Protein AF-A0A1C1CSM7-F1 (afdb_monomer_lite)

Sequence (281 aa):
MTTETAILVSPEEAEELIPLCREAPKQVVHLLSYATPVTQKMLQFNNLNYYAVPPLPLDWSAPIWLRIQIGIFAGRLYFPFEELAHIRGFLGLGTDEASNLQTDLAIEIEGERTEGLSSSDERQTSTHNGAQVAWEEQTITKEARAAKLKATRMLTFLHAWLGTRGRGQDFTHTPMGYICARKTLTEDHAFFREIDDDESRRSRVQHAMAGDTSAPAQMDVERDEDDHSDIDEEELDARHRLTEEELRLSTESAANDEGSGDEDGEEDDEQCKSVSSDSKG

Foldseek 3Di:
DDDPDDDDDDPVRVVVCLVVCQPDPDNPDKDFDADAAPALVCQVRLFSQPDIRVHDDPPDTDDLVVSLVVNLVLLHQAYAPVSVVVNCVVLLHDPDPPDDCLPVLVVVVVVVVVPPDDDDDDDDDDDDDPVPVVVVVVVVVVVVVVSVSSSLVSLVVSVVSNCVLVVNPDSCPTPNVCVSVVHDDDCPDPRNDDPVVVVVVVVVVVVVPPDDDDDDDDDDPPPPDDPDPPPDVVVVVVSVVVVVVVVVVVVVVVVVVVPDDDDDDDDDDDDDDDDDDDDDD

Organism: NCBI:txid86049

Secondary structure (DSSP, 8-state):
----------HHHHHHHHHHHHH-SS----EE------SGGGGGGGGS-SSEESPPPTT----HHHHHHHHHHHT-----GGGHHHHHHHTT--TT---S-HHHHHHHHHHHHH-SS-----------S-HHHHHHHHHHHHHHHHHHHHHHHHHHHHHHHHHHHTTT---TTSHHHHHHTT----TTSGGGS-HHHHHHHHHHHHHHT--S--------------------HHHHHHHHHHHHHHHHHHHHHHHTSS-----------------------

pLDDT: mean 73.99, std 19.56, range [37.84, 96.62]

Structure (mmCIF, N/CA/C/O backbone):
data_AF-A0A1C1CSM7-F1
#
_entry.id   AF-A0A1C1CSM7-F1
#
loop_
_atom_site.group_PDB
_atom_site.id
_atom_site.type_symbol
_atom_site.label_atom_id
_atom_site.label_alt_id
_atom_site.label_comp_id
_atom_site.label_asym_id
_atom_site.label_entity_id
_atom_site.label_seq_id
_atom_site.pdbx_PDB_ins_code
_atom_site.Cartn_x
_atom_site.Cartn_y
_atom_site.Cartn_z
_atom_site.occupancy
_atom_site.B_iso_or_equiv
_atom_site.auth_seq_id
_atom_site.auth_comp_id
_atom_site.auth_asym_id
_atom_site.auth_atom_id
_atom_site.pdbx_PDB_model_num
ATOM 1 N N . MET A 1 1 ? -22.278 -9.718 2.091 1.00 59.28 1 MET A N 1
ATOM 2 C CA . MET A 1 1 ? -22.601 -8.335 2.523 1.00 59.28 1 MET A CA 1
ATOM 3 C C . MET A 1 1 ? -21.793 -7.383 1.651 1.00 59.28 1 MET A C 1
ATOM 5 O O . MET A 1 1 ? -20.588 -7.572 1.576 1.00 59.28 1 MET A O 1
ATOM 9 N N . THR A 1 2 ? -22.415 -6.459 0.916 1.00 71.75 2 THR A N 1
ATOM 10 C CA . THR A 1 2 ? -21.684 -5.513 0.051 1.00 71.75 2 THR A CA 1
ATOM 11 C C . THR A 1 2 ? -21.367 -4.246 0.834 1.00 71.75 2 THR A C 1
ATOM 13 O O . THR A 1 2 ? -22.275 -3.589 1.334 1.00 71.75 2 THR A O 1
ATOM 16 N N . THR A 1 3 ? -20.085 -3.910 0.975 1.00 78.88 3 THR A N 1
ATOM 17 C CA . THR A 1 3 ? -19.667 -2.644 1.590 1.00 78.88 3 THR A CA 1
ATOM 18 C C . THR A 1 3 ? -19.893 -1.504 0.595 1.00 78.88 3 THR A C 1
ATOM 20 O O . THR A 1 3 ? -19.247 -1.458 -0.451 1.00 78.88 3 THR A O 1
ATOM 23 N N . GLU A 1 4 ? -20.813 -0.594 0.918 1.00 85.19 4 GLU A N 1
ATOM 24 C CA . GLU A 1 4 ? -21.172 0.560 0.073 1.00 85.19 4 GLU A CA 1
ATOM 25 C C . GLU A 1 4 ? -20.460 1.850 0.491 1.00 85.19 4 GLU A C 1
ATOM 27 O O . GLU A 1 4 ? -20.335 2.784 -0.296 1.00 85.19 4 GLU A O 1
ATOM 32 N N . THR A 1 5 ? -19.987 1.918 1.734 1.00 92.44 5 THR A N 1
ATOM 33 C CA . THR A 1 5 ? -19.378 3.117 2.312 1.00 92.44 5 THR A CA 1
ATOM 34 C C . THR A 1 5 ? -18.193 2.718 3.175 1.00 92.44 5 THR A C 1
ATOM 36 O O . THR A 1 5 ? -18.267 1.745 3.925 1.00 92.44 5 THR A O 1
ATOM 39 N N . ALA A 1 6 ? -17.106 3.474 3.060 1.00 93.62 6 ALA A N 1
ATOM 40 C CA . ALA A 1 6 ? -15.950 3.383 3.936 1.00 93.62 6 ALA A CA 1
ATOM 41 C C . ALA A 1 6 ? -15.603 4.787 4.430 1.00 93.62 6 ALA A C 1
ATOM 43 O O . ALA A 1 6 ? -15.734 5.758 3.685 1.00 93.62 6 ALA A O 1
ATOM 44 N N . ILE A 1 7 ? -15.179 4.874 5.685 1.00 95.00 7 ILE A N 1
ATOM 45 C CA . ILE A 1 7 ? -14.752 6.110 6.333 1.00 95.00 7 ILE A CA 1
ATOM 46 C C . ILE A 1 7 ? -13.333 5.856 6.827 1.00 95.00 7 ILE A C 1
ATOM 48 O O . ILE A 1 7 ? -13.079 4.831 7.460 1.00 95.00 7 ILE A O 1
ATOM 52 N N . LEU A 1 8 ? -12.414 6.759 6.494 1.00 94.38 8 LEU A N 1
ATOM 53 C CA . LEU A 1 8 ? -11.098 6.770 7.111 1.00 94.38 8 LEU A CA 1
ATOM 54 C C . LEU A 1 8 ? -11.228 7.473 8.456 1.00 94.38 8 LEU A C 1
ATOM 56 O O . LEU A 1 8 ? -11.755 8.580 8.508 1.00 94.38 8 LEU A O 1
ATOM 60 N N . VAL A 1 9 ? -10.750 6.816 9.501 1.00 95.19 9 VAL A N 1
ATOM 61 C CA . VAL A 1 9 ? -10.755 7.341 10.864 1.00 95.19 9 VAL A CA 1
ATOM 62 C C . VAL A 1 9 ? -9.322 7.465 11.357 1.00 95.19 9 VAL A C 1
ATOM 64 O O . VAL A 1 9 ? -8.460 6.674 10.955 1.00 95.19 9 VAL A O 1
ATOM 67 N N . SER A 1 10 ? -9.059 8.456 12.201 1.00 94.38 10 SER A N 1
ATOM 68 C CA . SER A 1 10 ? -7.778 8.559 12.896 1.00 94.38 10 SER A CA 1
ATOM 69 C C . SER A 1 10 ? -7.633 7.439 13.941 1.00 94.38 10 SER A C 1
ATOM 71 O O . SER A 1 10 ? -8.629 6.816 14.327 1.00 94.38 10 SER A O 1
ATOM 73 N N . PRO A 1 11 ? -6.411 7.153 14.424 1.00 93.81 11 PRO A N 1
ATOM 74 C CA . PRO A 1 11 ? -6.217 6.237 15.547 1.00 93.81 11 PRO A CA 1
ATOM 75 C C . PRO A 1 11 ? -7.030 6.630 16.792 1.00 93.81 11 PRO A C 1
ATOM 77 O O . PRO A 1 11 ? -7.606 5.767 17.446 1.00 93.81 11 PRO A O 1
ATOM 80 N N . GLU A 1 12 ? -7.138 7.924 17.088 1.00 95.88 12 GLU A N 1
ATOM 81 C CA . GLU A 1 12 ? -7.903 8.452 18.222 1.00 95.88 12 GLU A CA 1
ATOM 82 C C . GLU A 1 12 ? -9.411 8.233 18.041 1.00 95.88 12 GLU A C 1
ATOM 84 O O . GLU A 1 12 ? -10.090 7.771 18.955 1.00 95.88 12 GLU A O 1
ATOM 89 N N . GLU A 1 13 ? -9.943 8.497 16.845 1.00 96.62 13 GLU A N 1
ATOM 90 C CA . GLU A 1 13 ? -11.342 8.201 16.520 1.00 96.62 13 GLU A CA 1
ATOM 91 C C . GLU A 1 13 ? -11.627 6.694 16.580 1.00 96.62 13 GLU A C 1
ATOM 93 O O . GLU A 1 13 ? -12.699 6.269 17.014 1.00 96.62 13 GLU A O 1
ATOM 98 N N . ALA A 1 14 ? -10.666 5.864 16.167 1.00 95.62 14 ALA A N 1
ATOM 99 C CA . ALA A 1 14 ? -10.786 4.415 16.234 1.00 95.62 14 ALA A CA 1
ATOM 100 C C . ALA A 1 14 ? -10.926 3.911 17.682 1.00 95.62 14 ALA A C 1
ATOM 102 O O . ALA A 1 14 ? -11.757 3.032 17.922 1.00 95.62 14 ALA A O 1
ATOM 103 N N . GLU A 1 15 ? -10.190 4.480 18.643 1.00 95.69 15 GLU A N 1
ATOM 104 C CA . GLU A 1 15 ? -10.301 4.139 20.073 1.00 95.69 15 GLU A CA 1
ATOM 105 C C . GLU A 1 15 ? -11.706 4.406 20.631 1.00 95.69 15 GLU A C 1
ATOM 107 O O . GLU A 1 15 ? -12.264 3.560 21.333 1.00 95.69 15 GLU A O 1
ATOM 112 N N . GLU A 1 16 ? -12.334 5.515 20.235 1.00 96.12 16 GLU A N 1
ATOM 113 C CA . GLU A 1 16 ? -13.718 5.836 20.613 1.00 96.12 16 GLU A CA 1
ATOM 114 C C . GLU A 1 16 ? -14.744 4.910 19.929 1.00 96.12 16 GLU A C 1
ATOM 116 O O . GLU A 1 16 ? -15.780 4.554 20.502 1.00 96.12 16 GLU A O 1
ATOM 121 N N . LEU A 1 17 ? -14.464 4.467 18.698 1.00 95.62 17 LEU A N 1
ATOM 122 C CA . LEU A 1 17 ? -15.351 3.588 17.929 1.00 95.62 17 LEU A CA 1
ATOM 123 C C . LEU A 1 17 ? -15.265 2.114 18.342 1.00 95.62 17 LEU A C 1
ATOM 125 O O . LEU A 1 17 ? -16.247 1.383 18.178 1.00 95.62 17 LEU A O 1
ATOM 129 N N . ILE A 1 18 ? -14.127 1.653 18.867 1.00 95.31 18 ILE A N 1
ATOM 130 C CA . ILE A 1 18 ? -13.920 0.263 19.298 1.00 95.31 18 ILE A CA 1
ATOM 131 C C . ILE A 1 18 ? -15.017 -0.237 20.261 1.00 95.31 18 ILE A C 1
ATOM 133 O O . ILE A 1 18 ? -15.600 -1.290 19.965 1.00 95.31 18 ILE A O 1
ATOM 137 N N . PRO A 1 19 ? -15.333 0.437 21.390 1.00 95.38 19 PRO A N 1
ATOM 138 C CA . PRO A 1 19 ? -16.386 -0.024 22.295 1.00 95.38 19 PRO A CA 1
ATOM 139 C C . PRO A 1 19 ? -17.759 -0.021 21.613 1.00 95.38 19 PRO A C 1
ATOM 141 O O . PRO A 1 19 ? -18.488 -1.008 21.709 1.00 95.38 19 PRO A O 1
ATOM 144 N N . LEU A 1 20 ? -18.069 1.014 20.825 1.00 95.00 20 LEU A N 1
ATOM 145 C CA . LEU A 1 20 ? -19.339 1.127 20.100 1.00 95.00 20 LEU A CA 1
ATOM 146 C C . LEU A 1 20 ? -19.541 -0.023 19.104 1.00 95.00 20 LEU A C 1
ATOM 148 O O . LEU A 1 20 ? -20.618 -0.617 19.047 1.00 95.00 20 LEU A O 1
ATOM 152 N N . CYS A 1 21 ? -18.500 -0.380 18.349 1.00 94.06 21 CYS A N 1
ATOM 153 C CA . CYS A 1 21 ? -18.544 -1.480 17.386 1.00 94.06 21 CYS A CA 1
ATOM 154 C C . CYS A 1 21 ? -18.669 -2.850 18.074 1.00 94.06 21 CYS A C 1
ATOM 156 O O . CYS A 1 21 ? -19.306 -3.755 17.533 1.00 94.06 21 CYS A O 1
ATOM 158 N N . ARG A 1 22 ? -18.081 -3.017 19.267 1.00 94.00 22 ARG A N 1
ATOM 159 C CA . ARG A 1 22 ? -18.146 -4.266 20.049 1.00 94.00 22 ARG A CA 1
ATOM 160 C C . ARG A 1 22 ? -19.495 -4.470 20.734 1.00 94.00 22 ARG A C 1
ATOM 162 O O . ARG A 1 22 ? -19.978 -5.598 20.782 1.00 94.00 22 ARG A O 1
ATOM 169 N N . GLU A 1 23 ? -20.087 -3.402 21.260 1.00 92.88 23 GLU A N 1
ATOM 170 C CA . GLU A 1 23 ? -21.343 -3.442 22.021 1.00 92.88 23 GLU A CA 1
ATOM 171 C C . GLU A 1 23 ? -22.592 -3.348 21.131 1.00 92.88 23 GLU A C 1
ATOM 173 O O . GLU A 1 23 ? -23.706 -3.611 21.592 1.00 92.88 23 GLU A O 1
ATOM 178 N N . ALA A 1 24 ? -22.425 -3.011 19.847 1.00 92.44 24 ALA A N 1
ATOM 179 C CA . ALA A 1 24 ? -23.517 -2.907 18.892 1.00 92.44 24 ALA A CA 1
ATOM 180 C C . ALA A 1 24 ? -24.333 -4.219 18.813 1.00 92.44 24 ALA A C 1
ATOM 182 O O . ALA A 1 24 ? -23.797 -5.259 18.417 1.00 92.44 24 ALA A O 1
ATOM 183 N N . PRO A 1 25 ? -25.660 -4.188 19.072 1.00 90.25 25 PRO A N 1
ATOM 184 C CA . PRO A 1 25 ? -26.514 -5.379 18.989 1.00 90.25 25 PRO A CA 1
ATOM 185 C C . PRO A 1 25 ? -26.529 -6.028 17.600 1.00 90.25 25 PRO A C 1
ATOM 187 O O . PRO A 1 25 ? -26.809 -7.217 17.459 1.00 90.25 25 PRO A O 1
ATOM 190 N N . LYS A 1 26 ? -26.259 -5.230 16.562 1.00 91.12 26 LYS A N 1
ATOM 191 C CA . LYS A 1 26 ? -26.152 -5.665 15.174 1.00 91.12 26 LYS A CA 1
ATOM 192 C C . LYS A 1 26 ? -24.827 -5.169 14.603 1.00 91.12 26 LYS A C 1
ATOM 194 O O . LYS A 1 26 ? -24.599 -3.966 14.520 1.00 91.12 26 LYS A O 1
ATOM 199 N N . GLN A 1 27 ? -23.996 -6.100 14.157 1.00 87.31 27 GLN A N 1
ATOM 200 C CA . GLN A 1 27 ? -22.695 -5.819 13.555 1.00 87.31 27 GLN A CA 1
ATOM 201 C C . GLN A 1 27 ? -22.896 -5.400 12.094 1.00 87.31 27 GLN A C 1
ATOM 203 O O . GLN A 1 27 ? -22.929 -6.228 11.189 1.00 87.31 27 GLN A O 1
ATOM 208 N N . VAL A 1 28 ? -23.173 -4.112 11.886 1.00 89.31 28 VAL A N 1
ATOM 209 C CA . VAL A 1 28 ? -23.310 -3.508 10.546 1.00 89.31 28 VAL A CA 1
ATOM 210 C C . VAL A 1 28 ? -22.102 -2.671 10.146 1.00 89.31 28 VAL A C 1
ATOM 212 O O . VAL A 1 28 ? -21.884 -2.450 8.959 1.00 89.31 28 VAL A O 1
ATOM 215 N N . VAL A 1 29 ? -21.331 -2.221 11.132 1.00 92.81 29 VAL A N 1
ATOM 216 C CA . VAL A 1 29 ? -20.105 -1.444 10.965 1.00 92.81 29 VAL A CA 1
ATOM 217 C C . VAL A 1 29 ? -18.950 -2.299 11.462 1.00 92.81 29 VAL A C 1
ATOM 219 O O . VAL A 1 29 ? -19.044 -2.904 12.528 1.00 92.81 29 VAL A O 1
ATOM 222 N N . HIS A 1 30 ? -17.884 -2.345 10.669 1.00 93.75 30 HIS A N 1
ATOM 223 C CA . HIS A 1 30 ? -16.636 -3.013 11.006 1.00 93.75 30 HIS A CA 1
ATOM 224 C C . HIS A 1 30 ? -15.509 -1.994 10.887 1.00 93.75 30 HIS A C 1
ATOM 226 O O . HIS A 1 30 ? -15.353 -1.360 9.843 1.00 93.75 30 HIS A O 1
ATOM 232 N N . LEU A 1 31 ? -14.726 -1.851 11.947 1.00 94.94 31 LEU A N 1
ATOM 233 C CA . LEU A 1 31 ? -13.468 -1.125 11.931 1.00 94.94 31 LEU A CA 1
ATOM 234 C C . LEU A 1 31 ? -12.393 -2.046 11.353 1.00 94.94 31 LEU A C 1
ATOM 236 O O . LEU A 1 31 ? -12.231 -3.158 11.849 1.00 94.94 31 LEU A O 1
ATOM 240 N N . LEU A 1 32 ? -11.682 -1.606 10.316 1.00 94.69 32 LEU A N 1
ATOM 241 C CA . LEU A 1 32 ? -10.677 -2.402 9.607 1.00 94.69 32 LEU A CA 1
ATOM 242 C C . LEU A 1 32 ? -9.296 -1.778 9.778 1.00 94.69 32 LEU A C 1
ATOM 244 O O . LEU A 1 32 ? -9.139 -0.578 9.560 1.00 94.69 32 LEU A O 1
ATOM 248 N N . SER A 1 33 ? -8.289 -2.590 10.088 1.00 93.75 33 SER A N 1
ATOM 249 C CA . SER A 1 33 ? -6.895 -2.147 10.024 1.00 93.75 33 SER A CA 1
ATOM 250 C C . SER A 1 33 ? -6.314 -2.417 8.642 1.00 93.75 33 SER A C 1
ATOM 252 O O . SER A 1 33 ? -6.447 -3.514 8.095 1.00 93.75 33 SER A O 1
ATOM 254 N N . TYR A 1 34 ? -5.632 -1.417 8.093 1.00 94.00 34 TYR A N 1
ATOM 255 C CA . TYR A 1 34 ? -4.976 -1.499 6.797 1.00 94.00 34 TYR A CA 1
ATOM 256 C C . TYR A 1 34 ? -3.478 -1.241 6.947 1.00 94.00 34 TYR A C 1
ATOM 258 O O . TYR A 1 34 ? -3.077 -0.193 7.446 1.00 94.00 34 TYR A O 1
ATOM 266 N N . ALA A 1 35 ? -2.660 -2.187 6.486 1.00 93.12 35 ALA A N 1
ATOM 267 C CA . ALA A 1 35 ? -1.216 -2.024 6.389 1.00 93.12 35 ALA A CA 1
ATOM 268 C C . ALA A 1 35 ? -0.830 -1.900 4.914 1.00 93.12 35 ALA A C 1
ATOM 270 O O . ALA A 1 35 ? -1.095 -2.795 4.113 1.00 93.12 35 ALA A O 1
ATOM 271 N N . THR A 1 36 ? -0.220 -0.774 4.552 1.00 93.94 36 THR A N 1
ATOM 272 C CA . THR A 1 36 ? 0.093 -0.427 3.164 1.00 93.94 36 THR A CA 1
ATOM 273 C C . THR A 1 36 ? 1.165 -1.346 2.569 1.00 93.94 36 THR A C 1
ATOM 275 O O . THR A 1 36 ? 2.302 -1.313 3.042 1.00 93.94 36 THR A O 1
ATOM 278 N N . PRO A 1 37 ? 0.884 -2.088 1.479 1.00 95.00 37 PRO A N 1
ATOM 279 C CA . PRO A 1 37 ? 1.898 -2.900 0.811 1.00 95.00 37 PRO A CA 1
ATOM 280 C C . PRO A 1 37 ? 2.980 -2.042 0.135 1.00 95.00 37 PRO A C 1
ATOM 282 O O . PRO A 1 37 ? 2.798 -1.498 -0.961 1.00 95.00 37 PRO A O 1
ATOM 285 N N . VAL A 1 38 ? 4.122 -1.905 0.807 1.00 93.38 38 VAL A N 1
ATOM 286 C CA . VAL A 1 38 ? 5.312 -1.207 0.283 1.00 93.38 38 VAL A CA 1
ATOM 287 C C . VAL A 1 38 ? 6.395 -2.163 -0.202 1.00 93.38 38 VAL A C 1
ATOM 289 O O . VAL A 1 38 ? 7.299 -1.741 -0.914 1.00 93.38 38 VAL A O 1
ATOM 292 N N . THR A 1 39 ? 6.245 -3.453 0.095 1.00 92.50 39 THR A N 1
ATOM 293 C CA . THR A 1 39 ? 7.036 -4.555 -0.455 1.00 92.50 39 THR A CA 1
ATOM 294 C C . THR A 1 39 ? 6.114 -5.657 -0.972 1.00 92.50 39 THR A C 1
ATOM 296 O O . THR A 1 39 ? 4.933 -5.718 -0.617 1.00 92.50 39 THR A O 1
ATOM 299 N N . GLN A 1 40 ? 6.655 -6.568 -1.780 1.00 91.50 40 GLN A N 1
ATOM 300 C CA . GLN A 1 40 ? 5.918 -7.728 -2.289 1.00 91.50 40 GLN A CA 1
ATOM 301 C C . GLN A 1 40 ? 5.437 -8.654 -1.155 1.00 91.50 40 GLN A C 1
ATOM 303 O O . GLN A 1 40 ? 4.300 -9.117 -1.187 1.00 91.50 40 GLN A O 1
ATOM 308 N N . LYS A 1 41 ? 6.239 -8.834 -0.091 1.00 90.69 41 LYS A N 1
ATOM 309 C CA . LYS A 1 41 ? 5.886 -9.631 1.105 1.00 90.69 41 LYS A CA 1
ATOM 310 C C . LYS A 1 41 ? 4.667 -9.101 1.864 1.00 90.69 41 LYS A C 1
ATOM 312 O O . LYS A 1 41 ? 3.955 -9.861 2.511 1.00 90.69 41 LYS A O 1
ATOM 317 N N . MET A 1 42 ? 4.383 -7.807 1.750 1.00 93.38 42 MET A N 1
ATOM 318 C CA . MET A 1 42 ? 3.244 -7.176 2.415 1.00 93.38 42 MET A CA 1
ATOM 319 C C . MET A 1 42 ? 1.930 -7.286 1.628 1.00 93.38 42 MET A C 1
ATOM 321 O O . MET A 1 42 ? 0.898 -6.838 2.126 1.00 93.38 42 MET A O 1
ATOM 325 N N . LEU A 1 43 ? 1.923 -7.884 0.428 1.00 93.25 43 LEU A N 1
ATOM 326 C CA . LEU A 1 43 ? 0.711 -8.009 -0.396 1.00 93.25 43 LEU A CA 1
ATOM 327 C C . LEU A 1 43 ? -0.442 -8.727 0.321 1.00 93.25 43 LEU A C 1
ATOM 329 O O . LEU A 1 43 ? -1.601 -8.422 0.046 1.00 93.25 43 LEU A O 1
ATOM 333 N N . GLN A 1 44 ? -0.154 -9.596 1.295 1.00 91.50 44 GLN A N 1
ATOM 334 C CA . GLN A 1 44 ? -1.170 -10.252 2.127 1.00 91.50 44 GLN A CA 1
ATOM 335 C C . GLN A 1 44 ? -2.102 -9.267 2.860 1.00 91.50 44 GLN A C 1
ATOM 337 O O . GLN A 1 44 ? -3.282 -9.558 3.054 1.00 91.50 44 GLN A O 1
ATOM 342 N N . PHE A 1 45 ? -1.612 -8.074 3.216 1.00 93.56 45 PHE A N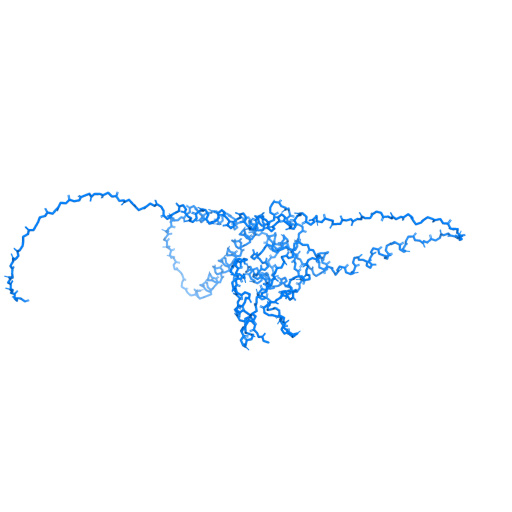 1
ATOM 343 C CA . PHE A 1 45 ? -2.395 -7.054 3.921 1.00 93.56 45 PHE A CA 1
ATOM 344 C C . PHE A 1 45 ? -3.347 -6.276 3.004 1.00 93.56 45 PHE A C 1
ATOM 346 O O . PHE A 1 45 ? -4.232 -5.563 3.480 1.00 93.56 45 PHE A O 1
ATOM 353 N N . ASN A 1 46 ? -3.218 -6.445 1.685 1.00 93.94 46 ASN A N 1
ATOM 354 C CA . ASN A 1 46 ? -4.028 -5.739 0.699 1.00 93.94 46 ASN A CA 1
ATOM 355 C C . ASN A 1 46 ? -5.531 -6.068 0.792 1.00 93.94 46 ASN A C 1
ATOM 357 O O . ASN A 1 46 ? -6.379 -5.282 0.376 1.00 93.94 46 ASN A O 1
ATOM 361 N N . ASN A 1 47 ? -5.870 -7.232 1.350 1.00 92.69 47 ASN A N 1
ATOM 362 C CA . ASN A 1 47 ? -7.235 -7.752 1.383 1.00 92.69 47 ASN A CA 1
ATOM 363 C C . ASN A 1 47 ? -8.122 -7.153 2.489 1.00 92.69 47 ASN A C 1
ATOM 365 O O . ASN A 1 47 ? -9.305 -7.490 2.539 1.00 92.69 47 ASN A O 1
ATOM 369 N N . LEU A 1 48 ? -7.590 -6.267 3.350 1.00 93.25 48 LEU A N 1
ATOM 370 C CA . LEU A 1 48 ? -8.323 -5.598 4.447 1.00 93.25 48 LEU A CA 1
ATOM 371 C C . LEU A 1 48 ? -9.003 -6.563 5.441 1.00 93.25 48 LEU A C 1
ATOM 373 O O . LEU A 1 48 ? -9.940 -6.191 6.141 1.00 93.25 48 LEU A O 1
ATOM 377 N N . ASN A 1 49 ? -8.544 -7.812 5.503 1.00 91.12 49 ASN A N 1
ATOM 378 C CA . ASN A 1 49 ? -9.112 -8.871 6.339 1.00 91.12 49 ASN A CA 1
ATOM 379 C C . ASN A 1 49 ? -8.145 -9.358 7.433 1.00 91.12 49 ASN A C 1
ATOM 381 O O . ASN A 1 49 ? -8.425 -10.358 8.086 1.00 91.12 49 ASN A O 1
ATOM 385 N N . TYR A 1 50 ? -7.021 -8.660 7.636 1.00 89.88 50 TYR A N 1
ATOM 386 C CA . TYR A 1 50 ? -6.013 -9.018 8.638 1.00 89.88 50 TYR A CA 1
ATOM 387 C C . TYR A 1 50 ? -6.508 -8.800 10.074 1.00 89.88 50 TYR A C 1
ATOM 389 O O . TYR A 1 50 ? -6.330 -9.660 10.933 1.00 89.88 50 TYR A O 1
ATOM 397 N N . TYR A 1 51 ? -7.154 -7.662 10.336 1.00 92.69 51 TYR A N 1
ATOM 398 C CA . TYR A 1 51 ? -7.715 -7.347 11.644 1.00 92.69 51 TYR A CA 1
ATOM 399 C C . TYR A 1 51 ? -8.948 -6.460 11.493 1.00 92.69 51 TYR A C 1
ATOM 401 O O . TYR A 1 51 ? -8.919 -5.451 10.784 1.00 92.69 51 TYR A O 1
ATOM 409 N N . ALA A 1 52 ? -10.032 -6.859 12.159 1.00 93.88 52 ALA A N 1
ATOM 410 C CA . ALA A 1 52 ? -11.299 -6.150 12.131 1.00 93.88 52 ALA A CA 1
ATOM 411 C C . ALA A 1 52 ? -12.024 -6.219 13.479 1.00 93.88 52 ALA A C 1
ATOM 413 O O . ALA A 1 52 ? -11.990 -7.247 14.163 1.00 93.88 52 ALA A O 1
ATOM 414 N N . VAL A 1 53 ? -12.719 -5.139 13.839 1.00 93.69 53 VAL A N 1
ATOM 415 C CA . VAL A 1 53 ? -13.528 -5.034 15.059 1.00 93.69 53 VAL A CA 1
ATOM 416 C C . VAL A 1 53 ? -14.944 -4.563 14.703 1.00 93.69 53 VAL A C 1
ATOM 418 O O . VAL A 1 53 ? -15.102 -3.428 14.260 1.00 93.69 53 VAL A O 1
ATOM 421 N N . PRO A 1 54 ? -15.992 -5.380 14.916 1.00 93.50 54 PRO A N 1
ATOM 422 C CA . PRO A 1 54 ? -15.953 -6.811 15.229 1.00 93.50 54 PRO A CA 1
ATOM 423 C C . PRO A 1 54 ? -15.385 -7.645 14.057 1.00 93.50 54 PRO A C 1
ATOM 425 O O . PRO A 1 54 ? -15.287 -7.130 12.937 1.00 93.50 54 PRO A O 1
ATOM 428 N N . PRO A 1 55 ? -15.032 -8.929 14.284 1.00 92.19 55 PRO A N 1
ATOM 429 C CA . PRO A 1 55 ? -14.523 -9.808 13.234 1.00 92.19 55 PRO A CA 1
ATOM 430 C C . PRO A 1 55 ? -15.433 -9.847 12.003 1.00 92.19 55 PRO A C 1
ATOM 432 O O . PRO A 1 55 ? -16.660 -9.840 12.115 1.00 92.19 55 PRO A O 1
ATOM 435 N N . LEU A 1 56 ? -14.819 -9.890 10.823 1.00 91.50 56 LEU A N 1
ATOM 436 C CA . LEU A 1 56 ? -15.537 -9.934 9.554 1.00 91.50 56 LEU A CA 1
ATOM 437 C C . LEU A 1 56 ? -16.219 -11.296 9.331 1.00 91.50 56 LEU A C 1
ATOM 439 O O . LEU A 1 56 ? -15.697 -12.325 9.771 1.00 91.50 56 LEU A O 1
ATOM 443 N N . PRO A 1 57 ? -17.350 -11.335 8.603 1.00 89.44 57 PRO A N 1
ATOM 444 C CA . PRO A 1 57 ? -17.902 -12.584 8.087 1.00 89.44 57 PRO A CA 1
ATOM 445 C C . PRO A 1 57 ? -16.876 -13.341 7.230 1.00 89.44 57 PRO A C 1
ATOM 447 O O . PRO A 1 57 ? -16.117 -12.729 6.482 1.00 89.44 57 PRO A O 1
ATOM 450 N N . LEU A 1 58 ? -16.882 -14.677 7.297 1.00 86.94 58 LEU A N 1
ATOM 451 C CA . LEU A 1 58 ? -15.925 -15.533 6.575 1.00 86.94 58 LEU A CA 1
ATOM 452 C C . LEU A 1 58 ? -16.004 -15.389 5.043 1.00 86.94 58 LEU A C 1
ATOM 454 O O . LEU A 1 58 ? -15.041 -15.690 4.348 1.00 86.94 58 LEU A O 1
ATOM 458 N N . ASP A 1 59 ? -17.150 -14.954 4.522 1.00 89.12 59 ASP A N 1
ATOM 459 C CA . ASP A 1 59 ? -17.419 -14.723 3.101 1.00 89.12 59 ASP A CA 1
ATOM 460 C C . ASP A 1 59 ? -17.164 -13.271 2.660 1.00 89.12 59 ASP A C 1
ATOM 462 O O . ASP A 1 59 ? -17.414 -12.924 1.502 1.00 89.12 59 ASP A O 1
ATOM 466 N N . TRP A 1 60 ? -16.695 -12.398 3.558 1.00 91.75 60 TRP A N 1
ATOM 467 C CA . TRP A 1 60 ? -16.419 -11.010 3.210 1.00 91.75 60 TRP A CA 1
ATOM 468 C C . TRP A 1 60 ? -15.117 -10.885 2.416 1.00 91.75 60 TRP A C 1
ATOM 470 O O . TRP A 1 60 ? -14.059 -11.368 2.813 1.00 91.75 60 TRP A O 1
ATOM 480 N N . SER A 1 61 ? -15.193 -10.164 1.301 1.00 92.44 61 SER A N 1
ATOM 481 C CA . SER A 1 61 ? -14.037 -9.730 0.526 1.00 92.44 61 SER A CA 1
ATOM 482 C C . SER A 1 61 ? -14.152 -8.234 0.287 1.00 92.44 61 SER A C 1
ATOM 484 O O . SER A 1 61 ? -15.225 -7.735 -0.070 1.00 92.44 61 SER A O 1
ATOM 486 N N . ALA A 1 62 ? -13.048 -7.517 0.483 1.00 92.81 62 ALA A N 1
ATOM 487 C CA . ALA A 1 62 ? -13.011 -6.084 0.265 1.00 92.81 62 ALA A CA 1
ATOM 488 C C . ALA A 1 62 ? -13.367 -5.747 -1.192 1.00 92.81 62 ALA A C 1
ATOM 490 O O . ALA A 1 62 ? -12.739 -6.292 -2.107 1.00 92.81 62 ALA A O 1
ATOM 491 N N . PRO A 1 63 ? -14.310 -4.822 -1.443 1.00 94.00 63 PRO A N 1
ATOM 492 C CA . PRO A 1 63 ? -14.562 -4.330 -2.790 1.00 94.00 63 PRO A CA 1
ATOM 493 C C . PRO A 1 63 ? -13.288 -3.773 -3.442 1.00 94.00 63 PRO A C 1
ATOM 495 O O . PRO A 1 63 ? -12.494 -3.094 -2.790 1.00 94.00 63 PRO A O 1
ATOM 498 N N . ILE A 1 64 ? -13.115 -4.000 -4.748 1.00 94.19 64 ILE A N 1
ATOM 499 C CA . ILE A 1 64 ? -11.914 -3.574 -5.490 1.00 94.19 64 ILE A CA 1
ATOM 500 C C . ILE A 1 64 ? -11.655 -2.063 -5.389 1.00 94.19 64 ILE A C 1
ATOM 502 O O . ILE A 1 64 ? -10.514 -1.637 -5.222 1.00 94.19 64 ILE A O 1
ATOM 506 N N . TRP A 1 65 ? -12.715 -1.247 -5.429 1.00 94.94 65 TRP A N 1
ATOM 507 C CA . TRP A 1 65 ? -12.603 0.208 -5.316 1.00 94.94 65 TRP A CA 1
ATOM 508 C C . TRP A 1 65 ? -11.985 0.622 -3.977 1.00 94.94 65 TRP A C 1
ATOM 510 O O . TRP A 1 65 ? -11.179 1.549 -3.947 1.00 94.94 65 TRP A O 1
ATOM 520 N N . LEU A 1 66 ? -12.330 -0.086 -2.893 1.00 95.25 66 LEU A N 1
ATOM 521 C CA . LEU A 1 66 ? -11.875 0.226 -1.544 1.00 95.25 66 LEU A CA 1
ATOM 522 C C . LEU A 1 66 ? -10.377 -0.031 -1.438 1.00 95.25 66 LEU A C 1
ATOM 524 O O . LEU A 1 66 ? -9.651 0.868 -1.029 1.00 95.25 66 LEU A O 1
ATOM 528 N N . ARG A 1 67 ? -9.914 -1.204 -1.898 1.00 95.50 67 ARG A N 1
ATOM 529 C CA . ARG A 1 67 ? -8.485 -1.569 -1.929 1.00 95.50 67 ARG A CA 1
ATOM 530 C C . ARG A 1 67 ? -7.647 -0.556 -2.706 1.00 95.50 67 ARG A C 1
ATOM 532 O O . ARG A 1 67 ? -6.575 -0.159 -2.259 1.00 95.50 67 ARG A O 1
ATOM 539 N N . ILE A 1 68 ? -8.154 -0.092 -3.847 1.00 95.69 68 ILE A N 1
ATOM 540 C CA . ILE A 1 68 ? -7.444 0.870 -4.698 1.00 95.69 68 ILE A CA 1
ATOM 541 C C . ILE A 1 68 ? -7.379 2.247 -4.050 1.00 95.69 68 ILE A C 1
ATOM 543 O O . ILE A 1 68 ? -6.297 2.825 -3.971 1.00 95.69 68 ILE A O 1
ATOM 547 N N . GLN A 1 69 ? -8.514 2.776 -3.589 1.00 95.19 69 GLN A N 1
ATOM 548 C CA . GLN A 1 69 ? -8.568 4.119 -3.015 1.00 95.19 69 GLN A CA 1
ATOM 549 C C . GLN A 1 69 ? -7.749 4.208 -1.728 1.00 95.19 69 GLN A C 1
ATOM 551 O O . GLN A 1 69 ? -6.911 5.103 -1.615 1.00 95.19 69 GLN A O 1
ATOM 556 N N . ILE A 1 70 ? -7.923 3.254 -0.803 1.00 95.44 70 ILE A N 1
ATOM 557 C CA . ILE A 1 70 ? -7.137 3.234 0.436 1.00 95.44 70 ILE A CA 1
ATOM 558 C C . ILE A 1 70 ? -5.659 2.976 0.151 1.00 95.44 70 ILE A C 1
ATOM 560 O O . ILE A 1 70 ? -4.801 3.591 0.772 1.00 95.44 70 ILE A O 1
ATOM 564 N N . GLY A 1 71 ? -5.345 2.131 -0.837 1.00 95.50 71 GLY A N 1
ATOM 565 C CA . GLY A 1 71 ? -3.975 1.874 -1.253 1.00 95.50 71 GLY A CA 1
ATOM 566 C C . GLY A 1 71 ? -3.285 3.127 -1.780 1.00 95.50 71 GLY A C 1
ATOM 567 O O . GLY A 1 71 ? -2.190 3.449 -1.327 1.00 95.50 71 GLY A O 1
ATOM 568 N N . ILE A 1 72 ? -3.921 3.867 -2.689 1.00 94.44 72 ILE A N 1
ATOM 569 C CA . ILE A 1 72 ? -3.376 5.129 -3.209 1.00 94.44 72 ILE A CA 1
ATOM 570 C C . ILE A 1 72 ? -3.219 6.150 -2.083 1.00 94.44 72 ILE A C 1
ATOM 572 O O . ILE A 1 72 ? -2.142 6.729 -1.933 1.00 94.44 72 ILE A O 1
ATOM 576 N N . PHE A 1 73 ? -4.260 6.327 -1.265 1.00 93.94 73 PHE A N 1
ATOM 577 C CA . PHE A 1 73 ? -4.225 7.246 -0.132 1.00 93.94 73 PHE A CA 1
ATOM 578 C C . PHE A 1 73 ? -3.067 6.911 0.812 1.00 93.94 73 PHE A C 1
ATOM 580 O O . PHE A 1 73 ? -2.246 7.763 1.121 1.00 93.94 73 PHE A O 1
ATOM 587 N N . ALA A 1 74 ? -2.911 5.651 1.200 1.00 93.75 74 ALA A N 1
ATOM 588 C CA . ALA A 1 74 ? -1.915 5.262 2.186 1.00 93.75 74 ALA A CA 1
ATOM 589 C C . ALA A 1 74 ? -0.477 5.154 1.634 1.00 93.75 74 ALA A C 1
ATOM 591 O O . ALA A 1 74 ? 0.452 4.921 2.413 1.00 93.75 74 ALA A O 1
ATOM 592 N N . GLY A 1 75 ? -0.273 5.344 0.323 1.00 94.50 75 GLY A N 1
ATOM 593 C CA . GLY A 1 75 ? 1.041 5.321 -0.329 1.00 94.50 75 GLY A CA 1
ATOM 594 C C . GLY A 1 75 ? 1.508 3.930 -0.777 1.00 94.50 75 GLY A C 1
ATOM 595 O O . GLY A 1 75 ? 2.689 3.606 -0.670 1.00 94.50 75 GLY A O 1
ATOM 596 N N . ARG A 1 76 ? 0.584 3.080 -1.237 1.00 95.44 76 ARG A N 1
ATOM 597 C CA . ARG A 1 76 ? 0.853 1.704 -1.683 1.00 95.44 76 ARG A CA 1
ATOM 598 C C . ARG A 1 76 ? 1.753 1.670 -2.915 1.00 95.44 76 ARG A C 1
ATOM 600 O O . ARG A 1 76 ? 1.446 2.299 -3.926 1.00 95.44 76 ARG A O 1
ATOM 607 N N . LEU A 1 77 ? 2.814 0.865 -2.846 1.00 95.94 77 LEU A N 1
ATOM 608 C CA . LEU A 1 77 ? 3.783 0.693 -3.934 1.00 95.94 77 LEU A CA 1
ATOM 609 C C . LEU A 1 77 ? 3.598 -0.628 -4.692 1.00 95.94 77 LEU A C 1
ATOM 611 O O . LEU A 1 77 ? 3.803 -0.672 -5.907 1.00 95.94 77 LEU A O 1
ATOM 615 N N . TYR A 1 78 ? 3.170 -1.681 -3.989 1.00 96.12 78 TYR A N 1
ATOM 616 C CA . TYR A 1 78 ? 2.931 -3.013 -4.545 1.00 96.12 78 TYR A CA 1
ATOM 617 C C . TYR A 1 78 ? 1.440 -3.349 -4.531 1.00 96.12 78 TYR A C 1
ATOM 619 O O . TYR A 1 78 ? 0.715 -2.997 -3.605 1.00 96.12 78 TYR A O 1
ATOM 627 N N . PHE A 1 79 ? 0.969 -4.031 -5.568 1.00 96.38 79 PHE A N 1
ATOM 628 C CA . PHE A 1 79 ? -0.406 -4.514 -5.684 1.00 96.38 79 PHE A CA 1
ATOM 629 C C . PHE A 1 79 ? -0.434 -5.777 -6.559 1.00 96.38 79 PHE A C 1
ATOM 631 O O . PHE A 1 79 ? 0.500 -5.972 -7.335 1.00 96.38 79 PHE A O 1
ATOM 638 N N . PRO A 1 80 ? -1.466 -6.627 -6.458 1.00 95.19 80 PRO A N 1
ATOM 639 C CA . PRO A 1 80 ? -1.635 -7.783 -7.342 1.00 95.19 80 PRO A CA 1
ATOM 640 C C . PRO A 1 80 ? -1.932 -7.382 -8.797 1.00 95.19 80 PRO A C 1
ATOM 642 O O . PRO A 1 80 ? -2.579 -6.357 -9.032 1.00 95.19 80 PRO A O 1
ATOM 645 N N . PHE A 1 81 ? -1.502 -8.174 -9.786 1.00 95.25 81 PHE A N 1
ATOM 646 C CA . PHE A 1 81 ? -1.650 -7.817 -11.206 1.00 95.25 81 PHE A CA 1
ATOM 647 C C . PHE A 1 81 ? -3.112 -7.586 -11.622 1.00 95.25 81 PHE A C 1
ATOM 649 O O . PHE A 1 81 ? -3.392 -6.669 -12.396 1.00 95.25 81 PHE A O 1
ATOM 656 N N . GLU A 1 82 ? -4.064 -8.333 -11.059 1.00 94.56 82 GLU A N 1
ATOM 657 C CA . GLU A 1 82 ? -5.494 -8.195 -11.349 1.00 94.56 82 GLU A CA 1
ATOM 658 C C . GLU A 1 82 ? -6.067 -6.808 -10.995 1.00 94.56 82 GLU A C 1
ATOM 660 O O . GLU A 1 82 ? -7.097 -6.380 -11.534 1.00 94.56 82 GLU A O 1
ATOM 665 N N . GLU A 1 83 ? -5.389 -6.053 -10.125 1.00 95.31 83 GLU A N 1
ATOM 666 C CA . GLU A 1 83 ? -5.781 -4.686 -9.789 1.00 95.31 83 GLU A CA 1
ATOM 667 C C . GLU A 1 83 ? -5.282 -3.651 -10.805 1.00 95.31 83 GLU A C 1
ATOM 669 O O . GLU A 1 83 ? -5.816 -2.542 -10.841 1.00 95.31 83 GLU A O 1
ATOM 674 N N . LEU A 1 84 ? -4.310 -3.984 -11.664 1.00 95.19 84 LEU A N 1
ATOM 675 C CA . LEU A 1 84 ? -3.664 -3.034 -12.577 1.00 95.19 84 LEU A CA 1
ATOM 676 C C . LEU A 1 84 ? -4.677 -2.288 -13.454 1.00 95.19 84 LEU A C 1
ATOM 678 O O . LEU A 1 84 ? -4.629 -1.061 -13.549 1.00 95.19 84 LEU A O 1
ATOM 682 N N . ALA A 1 85 ? -5.611 -3.011 -14.076 1.00 94.00 85 ALA A N 1
ATOM 683 C CA . ALA A 1 85 ? -6.630 -2.414 -14.941 1.00 94.00 85 ALA A CA 1
ATOM 684 C C . ALA A 1 85 ? -7.534 -1.436 -14.173 1.00 94.00 85 ALA A C 1
ATOM 686 O O . ALA A 1 85 ? -7.856 -0.354 -14.665 1.00 94.00 85 ALA A O 1
ATOM 687 N N . HIS A 1 86 ? -7.890 -1.785 -12.938 1.00 94.88 86 HIS A N 1
ATOM 688 C CA . HIS A 1 86 ? -8.745 -0.970 -12.086 1.00 94.88 86 HIS A CA 1
ATOM 689 C C . HIS A 1 86 ? -8.013 0.274 -11.563 1.00 94.88 86 HIS A C 1
ATOM 691 O O . HIS A 1 86 ? -8.597 1.356 -11.541 1.00 94.88 86 HIS A O 1
ATOM 697 N N . ILE A 1 87 ? -6.729 0.156 -11.202 1.00 95.62 87 ILE A N 1
ATOM 698 C CA . ILE A 1 87 ? -5.890 1.296 -10.804 1.00 95.62 87 ILE A CA 1
ATOM 699 C C . ILE A 1 87 ? -5.736 2.258 -11.984 1.00 95.62 87 ILE A C 1
ATOM 701 O O . ILE A 1 87 ? -5.929 3.461 -11.830 1.00 95.62 87 ILE A O 1
ATOM 705 N N . ARG A 1 88 ? -5.452 1.739 -13.186 1.00 93.88 88 ARG A N 1
ATOM 706 C CA . ARG A 1 88 ? -5.376 2.554 -14.408 1.00 93.88 88 ARG A CA 1
ATOM 707 C C . ARG A 1 88 ? -6.693 3.279 -14.676 1.00 93.88 88 ARG A C 1
ATOM 709 O O . ARG A 1 88 ? -6.671 4.490 -14.879 1.00 93.88 88 ARG A O 1
ATOM 716 N N . GLY A 1 89 ? -7.824 2.579 -14.581 1.00 93.19 89 GLY A N 1
ATOM 717 C CA . GLY A 1 89 ? -9.155 3.176 -14.706 1.00 93.19 89 GLY A CA 1
ATOM 718 C C . GLY A 1 89 ? -9.416 4.280 -13.676 1.00 93.19 89 GLY A C 1
ATOM 719 O O . GLY A 1 89 ? -9.870 5.362 -14.044 1.00 93.19 89 GLY A O 1
ATOM 720 N N . PHE A 1 90 ? -9.057 4.055 -12.407 1.00 93.25 90 PHE A N 1
ATOM 721 C CA . PHE A 1 90 ? -9.179 5.052 -11.338 1.00 93.25 90 PHE A CA 1
ATOM 722 C C . PHE A 1 90 ? -8.334 6.309 -11.606 1.00 93.25 90 PHE A C 1
ATOM 724 O O . PHE A 1 90 ? -8.788 7.427 -11.370 1.00 93.25 90 PHE A O 1
ATOM 731 N N . LEU A 1 91 ? -7.133 6.141 -12.167 1.00 93.12 91 LEU A N 1
ATOM 732 C CA . LEU A 1 91 ? -6.231 7.238 -12.535 1.00 93.12 91 LEU A CA 1
ATOM 733 C C . LEU A 1 91 ? -6.594 7.916 -13.872 1.00 93.12 91 LEU A C 1
ATOM 735 O O . LEU A 1 91 ? -5.932 8.873 -14.274 1.00 93.12 91 LEU A O 1
ATOM 739 N N . GLY A 1 92 ? -7.626 7.437 -14.576 1.00 90.62 92 GLY A N 1
ATOM 740 C CA . GLY A 1 92 ? -8.007 7.933 -15.902 1.00 90.62 92 GLY A CA 1
ATOM 741 C C . GLY A 1 92 ? -7.027 7.540 -17.014 1.00 90.62 92 GLY A C 1
ATOM 742 O O . GLY A 1 92 ? -6.974 8.194 -18.054 1.00 90.62 92 GLY A O 1
ATOM 743 N N . LEU A 1 93 ? -6.227 6.495 -16.798 1.00 86.69 93 LEU A N 1
ATOM 744 C CA . LEU A 1 93 ? -5.314 5.942 -17.790 1.00 86.69 93 LEU A CA 1
ATOM 745 C C . LEU A 1 93 ? -6.065 4.923 -18.647 1.00 86.69 93 LEU A C 1
ATOM 747 O O . LEU A 1 93 ? -6.515 3.892 -18.151 1.00 86.69 93 LEU A O 1
ATOM 751 N N . GLY A 1 94 ? -6.168 5.201 -19.946 1.00 74.38 94 GLY A N 1
ATOM 752 C CA . GLY A 1 94 ? -6.691 4.244 -20.916 1.00 74.38 94 GLY A CA 1
ATOM 753 C C . GLY A 1 94 ? -5.866 2.952 -20.963 1.00 74.38 94 GLY A C 1
ATOM 754 O O . GLY A 1 94 ? -4.711 2.892 -20.517 1.00 74.38 94 GLY A O 1
ATOM 755 N N . THR A 1 95 ? -6.455 1.902 -21.525 1.00 65.75 95 THR A N 1
ATOM 756 C CA . THR A 1 95 ? -5.802 0.597 -21.703 1.00 65.75 95 THR A CA 1
ATOM 757 C C . THR A 1 95 ? -4.633 0.634 -22.696 1.00 65.75 95 THR A C 1
ATOM 759 O O . THR A 1 95 ? -3.737 -0.187 -22.554 1.00 65.75 95 THR A O 1
ATOM 762 N N . ASP A 1 96 ? -4.576 1.616 -23.605 1.00 58.09 96 ASP A N 1
ATOM 763 C CA . ASP A 1 96 ? -3.673 1.603 -24.777 1.00 58.09 96 ASP A CA 1
ATOM 764 C C . ASP A 1 96 ? -2.615 2.722 -24.850 1.00 58.09 96 ASP A C 1
ATOM 766 O O . ASP A 1 96 ? -1.863 2.826 -25.817 1.00 58.09 96 ASP A O 1
ATOM 770 N N . GLU A 1 97 ? -2.479 3.563 -23.828 1.00 54.44 97 GLU A N 1
ATOM 771 C CA . GLU A 1 97 ? -1.659 4.776 -23.960 1.00 54.44 97 GLU A CA 1
ATOM 772 C C . GLU A 1 97 ? -0.197 4.559 -23.529 1.00 54.44 97 GLU A C 1
ATOM 774 O O . GLU A 1 97 ? 0.260 5.100 -22.520 1.00 54.44 97 GLU A O 1
ATOM 779 N N . ALA A 1 98 ? 0.553 3.785 -24.319 1.00 48.97 98 ALA A N 1
ATOM 780 C CA . ALA A 1 98 ? 2.020 3.795 -24.341 1.00 48.97 98 ALA A CA 1
ATOM 781 C C . ALA A 1 98 ? 2.540 4.822 -25.371 1.00 48.97 98 ALA A C 1
ATOM 783 O O . ALA A 1 98 ? 3.385 4.513 -26.210 1.00 48.97 98 ALA A O 1
ATOM 784 N N . SER A 1 99 ? 1.999 6.047 -25.364 1.00 52.84 99 SER A N 1
ATOM 785 C CA . SER A 1 99 ? 2.347 7.078 -26.351 1.00 52.84 99 SER A CA 1
ATOM 786 C C . SER A 1 99 ? 3.063 8.283 -25.729 1.00 52.84 99 SER A C 1
ATOM 788 O O . SER A 1 99 ? 2.534 8.945 -24.835 1.00 52.84 99 SER A O 1
ATOM 790 N N . ASN A 1 100 ? 4.251 8.548 -26.279 1.00 51.25 100 ASN A N 1
ATOM 791 C CA . ASN A 1 100 ? 5.288 9.581 -26.086 1.00 51.25 100 ASN A CA 1
ATOM 792 C C . ASN A 1 100 ? 4.888 11.063 -25.838 1.00 51.25 100 ASN A C 1
ATOM 794 O O . ASN A 1 100 ? 5.632 11.961 -26.215 1.00 51.25 100 ASN A O 1
ATOM 798 N N . LEU A 1 101 ? 3.760 11.382 -25.203 1.00 53.53 101 LEU A N 1
ATOM 799 C CA . LEU A 1 101 ? 3.278 12.770 -25.065 1.00 53.53 101 LEU A CA 1
ATOM 800 C C . LEU A 1 101 ? 3.507 13.376 -23.669 1.00 53.53 101 LEU A C 1
ATOM 802 O O . LEU A 1 101 ? 2.732 14.221 -23.220 1.00 53.53 101 LEU A O 1
ATOM 806 N N . GLN A 1 102 ? 4.536 12.911 -22.959 1.00 55.56 102 GLN A N 1
ATOM 807 C CA . GLN A 1 102 ? 4.831 13.339 -21.587 1.00 55.56 102 GLN A CA 1
ATOM 808 C C . GLN A 1 102 ? 5.280 14.809 -21.529 1.00 55.56 102 GLN A C 1
ATOM 810 O O . GLN A 1 102 ? 4.950 15.510 -20.578 1.00 55.56 102 GLN A O 1
ATOM 815 N N . THR A 1 103 ? 5.968 15.285 -22.571 1.00 56.53 103 THR A N 1
ATOM 816 C CA . THR A 1 103 ? 6.536 16.638 -22.627 1.00 56.53 103 THR A CA 1
ATOM 817 C C . THR A 1 103 ? 5.486 17.711 -22.921 1.00 56.53 103 THR A C 1
ATOM 819 O O . THR A 1 103 ? 5.431 18.703 -22.201 1.00 56.53 103 THR A O 1
ATOM 822 N N . ASP A 1 104 ? 4.604 17.499 -23.904 1.00 59.25 104 ASP A N 1
ATOM 823 C CA . ASP A 1 104 ? 3.639 18.530 -24.325 1.00 59.25 104 ASP A CA 1
ATOM 824 C C . ASP A 1 104 ? 2.615 18.866 -23.231 1.00 59.25 104 ASP A C 1
ATOM 826 O O . ASP A 1 104 ? 2.240 20.021 -23.054 1.00 59.25 104 ASP A O 1
ATOM 830 N N . LEU A 1 105 ? 2.188 17.873 -22.444 1.00 63.50 105 LEU A N 1
ATOM 831 C CA . LEU A 1 105 ? 1.183 18.091 -21.399 1.00 63.50 105 LEU A CA 1
ATOM 832 C C . LEU A 1 105 ? 1.749 18.694 -20.110 1.00 63.50 105 LEU A C 1
ATOM 834 O O . LEU A 1 105 ? 1.006 19.345 -19.380 1.00 63.50 105 LEU A O 1
ATOM 838 N N . ALA A 1 106 ? 3.032 18.472 -19.812 1.00 61.31 106 ALA A N 1
ATOM 839 C CA . ALA A 1 106 ? 3.678 19.094 -18.657 1.00 61.31 106 ALA A CA 1
ATOM 840 C C . ALA A 1 106 ? 3.715 20.624 -18.814 1.00 61.31 106 ALA A C 1
ATOM 842 O O . ALA A 1 106 ? 3.402 21.342 -17.867 1.00 61.31 106 ALA A O 1
ATOM 843 N N . ILE A 1 107 ? 3.979 21.102 -20.037 1.00 62.69 107 ILE A N 1
ATOM 844 C CA . ILE A 1 107 ? 3.969 22.529 -20.388 1.00 62.69 107 ILE A CA 1
ATOM 845 C C . ILE A 1 107 ? 2.573 23.138 -20.182 1.00 62.69 107 ILE A C 1
ATOM 847 O O . ILE A 1 107 ? 2.455 24.236 -19.649 1.00 62.69 107 ILE A O 1
ATOM 851 N N . GLU A 1 108 ? 1.503 22.426 -20.551 1.00 63.72 108 GLU A N 1
ATOM 852 C CA . GLU A 1 108 ? 0.124 22.906 -20.350 1.00 63.72 108 GLU A CA 1
ATOM 853 C C . GLU A 1 108 ? -0.233 23.058 -18.863 1.00 63.72 108 GLU A C 1
ATOM 855 O O . GLU A 1 108 ? -0.841 24.055 -18.477 1.00 63.72 108 GLU A O 1
ATOM 860 N N . ILE A 1 109 ? 0.196 22.113 -18.018 1.00 65.62 109 ILE A N 1
ATOM 861 C CA . ILE A 1 109 ? -0.048 22.161 -16.567 1.00 65.62 109 ILE A CA 1
ATOM 862 C C . ILE A 1 109 ? 0.690 23.341 -15.920 1.00 65.62 109 ILE A C 1
ATOM 864 O O . ILE A 1 109 ? 0.145 23.990 -15.024 1.00 65.62 109 ILE A O 1
ATOM 868 N N . GLU A 1 110 ? 1.920 23.619 -16.356 1.00 65.31 110 GLU A N 1
ATOM 869 C CA . GLU A 1 110 ? 2.685 24.777 -15.885 1.00 65.31 110 GLU A CA 1
ATOM 870 C C . GLU A 1 110 ? 2.079 26.098 -16.385 1.00 65.31 110 GLU A C 1
ATOM 872 O O . GLU A 1 110 ? 1.943 27.031 -15.595 1.00 65.31 110 GLU A O 1
ATOM 877 N N . GLY A 1 111 ? 1.624 26.152 -17.643 1.00 58.47 111 GLY A N 1
ATOM 878 C CA . GLY A 1 111 ? 0.973 27.326 -18.234 1.00 58.47 111 GLY A CA 1
ATOM 879 C C . GLY A 1 111 ? -0.313 27.738 -17.510 1.00 58.47 111 GLY A C 1
ATOM 880 O O . GLY A 1 111 ? -0.510 28.917 -17.215 1.00 58.47 111 GLY A O 1
ATOM 881 N N . GLU A 1 112 ? -1.153 26.777 -17.117 1.00 56.56 112 GLU A N 1
ATOM 882 C CA . GLU A 1 112 ? -2.386 27.047 -16.359 1.00 56.56 112 GLU A CA 1
ATOM 883 C C . GLU A 1 112 ? -2.132 27.556 -14.929 1.00 56.56 112 GLU A C 1
ATOM 885 O O . GLU A 1 112 ? -2.985 28.248 -14.372 1.00 56.56 112 GLU A O 1
ATOM 890 N N . ARG A 1 113 ? -0.963 27.281 -14.324 1.00 57.12 113 ARG A N 1
ATOM 891 C CA . ARG A 1 113 ? -0.582 27.886 -13.029 1.00 57.12 113 ARG A CA 1
ATOM 892 C C . ARG A 1 113 ? -0.274 29.379 -13.143 1.00 57.12 113 ARG A C 1
ATOM 894 O O . ARG A 1 113 ? -0.333 30.083 -12.137 1.00 57.12 113 ARG A O 1
ATOM 901 N N . THR A 1 114 ? 0.053 29.852 -14.341 1.00 53.38 114 THR A N 1
ATOM 902 C CA . THR A 1 114 ? 0.454 31.236 -14.627 1.00 53.38 114 THR A CA 1
ATOM 903 C C . THR A 1 114 ? -0.603 32.062 -15.363 1.00 53.38 114 THR A C 1
ATOM 905 O O . THR A 1 114 ? -0.522 33.288 -15.346 1.00 53.38 114 THR A O 1
ATOM 908 N N . GLU A 1 115 ? -1.628 31.443 -15.952 1.00 48.47 115 GLU A N 1
ATOM 909 C CA . GLU A 1 115 ? -2.590 32.124 -16.829 1.00 48.47 115 GLU A CA 1
ATOM 910 C C . GLU A 1 115 ? -4.031 32.062 -16.298 1.00 48.47 115 GLU A C 1
ATOM 912 O O . GLU A 1 115 ? -4.933 31.483 -16.89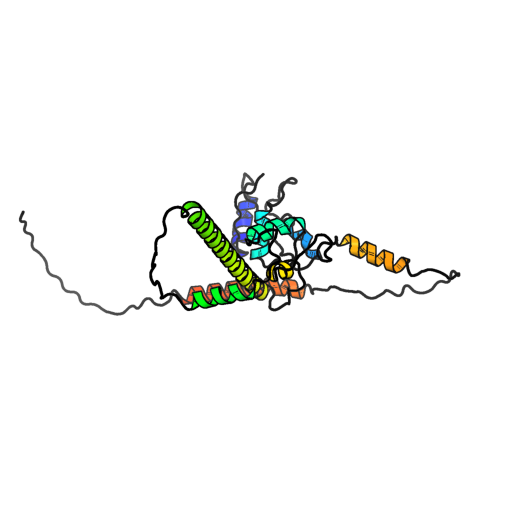3 1.00 48.47 115 GLU A O 1
ATOM 917 N N . GLY A 1 116 ? -4.274 32.733 -15.170 1.00 47.34 116 GLY A N 1
ATOM 918 C CA . GLY A 1 116 ? -5.626 33.054 -14.689 1.00 47.34 116 GLY A CA 1
ATOM 919 C C . GLY A 1 116 ? -6.285 34.248 -15.402 1.00 47.34 116 GLY A C 1
ATOM 920 O O . GLY A 1 116 ? -7.289 34.764 -14.918 1.00 47.34 116 GLY A O 1
ATOM 921 N N . LEU A 1 117 ? -5.707 34.750 -16.502 1.00 47.09 117 LEU A N 1
ATOM 922 C CA . LEU A 1 117 ? -6.043 36.059 -17.079 1.00 47.09 117 LEU A CA 1
ATOM 923 C C . LEU A 1 117 ? -5.833 36.122 -18.608 1.00 47.09 117 LEU A C 1
ATOM 925 O O . LEU A 1 117 ? -5.067 36.956 -19.073 1.00 47.09 117 LEU A O 1
ATOM 929 N N . SER A 1 118 ? -6.491 35.288 -19.422 1.00 41.59 118 SER A N 1
ATOM 930 C CA . SER A 1 118 ? -6.713 35.656 -20.837 1.00 41.59 118 SER A CA 1
ATOM 931 C C . SER A 1 118 ? -7.807 34.824 -21.512 1.00 41.59 118 SER A C 1
ATOM 933 O O . SER A 1 118 ? -7.552 33.839 -22.202 1.00 41.59 118 SER A O 1
ATOM 935 N N . SER A 1 119 ? -9.063 35.240 -21.344 1.00 40.81 119 SER A N 1
ATOM 936 C CA . SER A 1 119 ? -10.101 34.927 -22.325 1.00 40.81 119 SER A CA 1
ATOM 937 C C . SER A 1 119 ? -9.915 35.872 -23.515 1.00 40.81 119 SER A C 1
ATOM 939 O O . SER A 1 119 ? -10.097 37.082 -23.373 1.00 40.81 119 SER A O 1
ATOM 941 N N . SER A 1 120 ? -9.550 35.357 -24.685 1.00 48.00 120 SER A N 1
ATOM 942 C CA . SER A 1 120 ? -9.605 36.135 -25.927 1.00 48.00 120 SER A CA 1
ATOM 943 C C . SER A 1 120 ? -10.156 35.301 -27.072 1.00 48.00 120 SER A C 1
ATOM 945 O O . SER A 1 120 ? -9.453 34.556 -27.744 1.00 48.00 120 SER A O 1
ATOM 947 N N . ASP A 1 121 ? -11.469 35.459 -27.187 1.00 45.81 121 ASP A N 1
ATOM 948 C CA . ASP A 1 121 ? -12.260 35.761 -28.375 1.00 45.81 121 ASP A CA 1
ATOM 949 C C . ASP A 1 121 ? -12.119 34.913 -29.645 1.00 45.81 121 ASP A C 1
ATOM 951 O O . ASP A 1 121 ? -11.130 34.902 -30.379 1.00 45.81 121 ASP A O 1
ATOM 955 N N . GLU A 1 122 ? -13.255 34.295 -29.940 1.00 47.00 122 GLU A N 1
ATOM 956 C CA . GLU A 1 122 ? -13.604 33.553 -31.130 1.00 47.00 122 GLU A CA 1
ATOM 957 C C . GLU A 1 122 ? -13.627 34.460 -32.370 1.00 47.00 122 GLU A C 1
ATOM 959 O O . GLU A 1 122 ? -14.253 35.521 -32.393 1.00 47.00 122 GLU A O 1
ATOM 964 N N . ARG A 1 123 ? -13.044 33.995 -33.479 1.00 46.38 123 ARG A N 1
ATOM 965 C CA . ARG A 1 123 ? -13.455 34.446 -34.815 1.00 46.38 123 ARG A CA 1
ATOM 966 C C . ARG A 1 123 ? -13.745 33.258 -35.716 1.00 46.38 123 ARG A C 1
ATOM 968 O O . ARG A 1 123 ? -12.860 32.684 -36.343 1.00 46.38 123 ARG A O 1
ATOM 975 N N . GLN A 1 124 ? -15.037 32.950 -35.790 1.00 54.78 124 GLN A N 1
ATOM 976 C CA . GLN A 1 124 ? -15.660 32.159 -36.842 1.00 54.78 124 GLN A CA 1
ATOM 977 C C . GLN A 1 124 ? -15.363 32.774 -38.216 1.00 54.78 124 GLN A C 1
ATOM 979 O O . GLN A 1 124 ? -15.608 33.959 -38.448 1.00 54.78 124 GLN A O 1
ATOM 984 N N . THR A 1 125 ? -14.927 31.941 -39.160 1.00 45.44 125 THR A N 1
ATOM 985 C CA . THR A 1 125 ? -15.233 32.156 -40.576 1.00 45.44 125 THR A CA 1
ATOM 986 C C . THR A 1 125 ? -15.914 30.911 -41.122 1.00 45.44 125 THR A C 1
ATOM 988 O O . THR A 1 125 ? -15.525 29.775 -40.868 1.00 45.44 125 THR A O 1
ATOM 991 N N . SER A 1 126 ? -17.024 31.175 -41.789 1.00 45.78 126 SER A N 1
ATOM 992 C CA . SER A 1 126 ? -18.041 30.260 -42.263 1.00 45.78 126 SER A CA 1
ATOM 993 C C . SER A 1 126 ? -17.626 29.567 -43.557 1.00 45.78 126 SER A C 1
ATOM 995 O O . SER A 1 126 ? -17.176 30.205 -44.502 1.00 45.78 126 SER A O 1
ATOM 997 N N . THR A 1 127 ? -17.879 28.263 -43.656 1.00 45.41 127 THR A N 1
ATOM 998 C CA . THR A 1 127 ? -18.238 27.620 -44.928 1.00 45.41 127 THR A CA 1
ATOM 999 C C . THR A 1 127 ? -19.193 26.459 -44.656 1.00 45.41 127 THR A C 1
ATOM 1001 O O . THR A 1 127 ? -19.018 25.643 -43.759 1.00 45.41 127 THR A O 1
ATOM 1004 N N . HIS A 1 128 ? -20.288 26.486 -45.400 1.00 50.31 128 HIS A N 1
ATOM 1005 C CA . HIS A 1 128 ? -21.557 25.804 -45.186 1.00 50.31 128 HIS A CA 1
ATOM 1006 C C . HIS A 1 128 ? -21.518 24.390 -45.819 1.00 50.31 128 HIS A C 1
ATOM 1008 O O . HIS A 1 128 ? -20.985 24.243 -46.914 1.00 50.31 128 HIS A O 1
ATOM 1014 N N . ASN A 1 129 ? -22.117 23.382 -45.159 1.00 52.50 129 ASN A N 1
ATOM 1015 C CA . ASN A 1 129 ? -22.373 21.979 -45.590 1.00 52.50 129 ASN A CA 1
ATOM 1016 C C . ASN A 1 129 ? -21.388 20.832 -45.243 1.00 52.50 129 ASN A C 1
ATOM 1018 O O . ASN A 1 129 ? -21.657 19.700 -45.634 1.00 52.50 129 ASN A O 1
ATOM 1022 N N . GLY A 1 130 ? -20.342 21.047 -44.436 1.00 53.19 130 GLY A N 1
ATOM 1023 C CA . GLY A 1 130 ? -19.542 19.960 -43.816 1.00 53.19 130 GLY A CA 1
ATOM 1024 C C . GLY A 1 130 ? -19.569 19.956 -42.282 1.00 53.19 130 GLY A C 1
ATOM 1025 O O . GLY A 1 130 ? -18.864 19.188 -41.635 1.00 53.19 130 GLY A O 1
ATOM 1026 N N . ALA A 1 131 ? -20.364 20.853 -41.700 1.00 54.34 131 ALA A N 1
ATOM 1027 C CA . ALA A 1 131 ? -20.190 21.288 -40.325 1.00 54.34 131 ALA A CA 1
ATOM 1028 C C . ALA A 1 131 ? -20.499 20.189 -39.291 1.00 54.34 131 ALA A C 1
ATOM 1030 O O . ALA A 1 131 ? -19.859 20.185 -38.244 1.00 54.34 131 ALA A O 1
ATOM 1031 N N . GLN A 1 132 ? -21.367 19.212 -39.613 1.00 51.31 132 GLN A N 1
ATOM 1032 C CA . GLN A 1 132 ? -21.773 18.202 -38.631 1.00 51.31 132 GLN A CA 1
ATOM 1033 C C . GLN A 1 132 ? -20.687 17.251 -38.166 1.00 51.31 132 GLN A C 1
ATOM 1035 O O . GLN A 1 132 ? -20.520 17.021 -36.972 1.00 51.31 132 GLN A O 1
ATOM 1040 N N . VAL A 1 133 ? -19.897 16.770 -39.111 1.00 59.03 133 VAL A N 1
ATOM 1041 C CA . VAL A 1 133 ? -18.781 15.883 -38.798 1.00 59.03 133 VAL A CA 1
ATOM 1042 C C . VAL A 1 133 ? -17.666 16.669 -38.100 1.00 59.03 133 VAL A C 1
ATOM 1044 O O . VAL A 1 133 ? -17.074 16.179 -37.146 1.00 59.03 133 VAL A O 1
ATOM 1047 N N . ALA A 1 134 ? -17.442 17.924 -38.508 1.00 59.50 134 ALA A N 1
ATOM 1048 C CA . ALA A 1 134 ? -16.385 18.765 -37.954 1.00 59.50 134 ALA A CA 1
ATOM 1049 C C . ALA A 1 134 ? -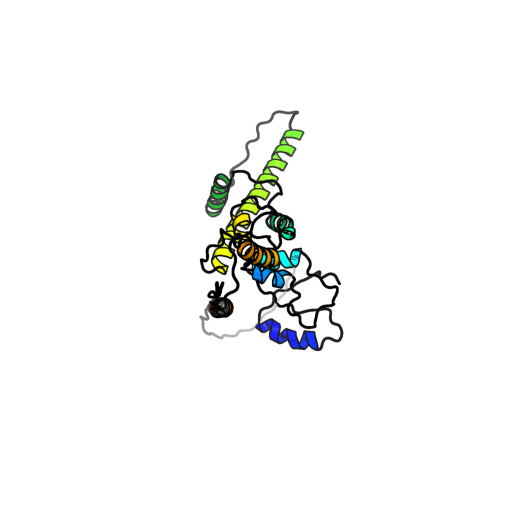16.623 19.150 -36.484 1.00 59.50 134 ALA A C 1
ATOM 1051 O O . ALA A 1 134 ? -15.674 19.134 -35.701 1.00 59.50 134 ALA A O 1
ATOM 1052 N N . TRP A 1 135 ? -17.859 19.480 -36.079 1.00 56.59 135 TRP A N 1
ATOM 1053 C CA . TRP A 1 135 ? -18.122 19.794 -34.670 1.00 56.59 135 TRP A CA 1
ATOM 1054 C C . TRP A 1 135 ? -18.049 18.549 -33.782 1.00 56.59 135 TRP A C 1
ATOM 1056 O O . TRP A 1 135 ? -17.485 18.636 -32.696 1.00 56.59 135 TRP A O 1
ATOM 1066 N N . GLU A 1 136 ? -18.534 17.389 -34.242 1.00 58.62 136 GLU A N 1
ATOM 1067 C CA . GLU A 1 136 ? -18.436 16.128 -33.491 1.00 58.62 136 GLU A CA 1
ATOM 1068 C C . GLU A 1 136 ? -16.961 15.741 -33.298 1.00 58.62 136 GLU A C 1
ATOM 1070 O O . GLU A 1 136 ? -16.519 15.534 -32.168 1.00 58.62 136 GLU A O 1
ATOM 1075 N N . GLU A 1 137 ? -16.154 15.777 -34.360 1.00 63.94 137 GLU A N 1
ATOM 1076 C CA . GLU A 1 137 ? -14.714 15.496 -34.305 1.00 63.94 137 GLU A CA 1
ATOM 1077 C C . GLU A 1 137 ? -13.954 16.489 -33.401 1.00 63.94 137 GLU A C 1
ATOM 1079 O O . GLU A 1 137 ? -13.100 16.100 -32.596 1.00 63.94 137 GLU A O 1
ATOM 1084 N N . GLN A 1 138 ? -14.309 17.777 -33.442 1.00 62.34 138 GLN A N 1
ATOM 1085 C CA . GLN A 1 138 ? -13.703 18.794 -32.581 1.00 62.34 138 GLN A CA 1
ATOM 1086 C C . GLN A 1 138 ? -14.124 18.661 -31.105 1.00 62.34 138 GLN A C 1
ATOM 1088 O O . GLN A 1 138 ? -13.323 18.919 -30.205 1.00 62.34 138 GLN A O 1
ATOM 1093 N N . THR A 1 139 ? -15.356 18.221 -30.826 1.00 63.97 139 THR A N 1
ATOM 1094 C CA . THR A 1 139 ? -15.802 17.936 -29.450 1.00 63.97 139 THR A CA 1
ATOM 1095 C C . THR A 1 139 ? -15.115 16.702 -28.871 1.00 63.97 139 THR A C 1
ATOM 1097 O O . THR A 1 139 ? -14.564 16.785 -27.775 1.00 63.97 139 THR A O 1
ATOM 1100 N N . ILE A 1 140 ? -15.035 15.607 -29.636 1.00 68.38 140 ILE A N 1
ATOM 1101 C CA . ILE A 1 140 ? -14.367 14.361 -29.231 1.00 68.38 140 ILE A CA 1
ATOM 1102 C C . ILE A 1 140 ? -12.886 14.617 -28.927 1.00 68.38 140 ILE A C 1
ATOM 1104 O O . ILE A 1 140 ? -12.360 14.156 -27.913 1.00 68.38 140 ILE A O 1
ATOM 1108 N N . THR A 1 141 ? -12.203 15.402 -29.765 1.00 81.38 141 THR A N 1
ATOM 1109 C CA . THR A 1 141 ? -10.787 15.747 -29.546 1.00 81.38 141 THR A CA 1
ATOM 1110 C C . THR A 1 141 ? -10.582 16.641 -28.323 1.00 81.38 141 THR A C 1
ATOM 1112 O O . THR A 1 141 ? -9.624 16.438 -27.570 1.00 81.38 141 THR A O 1
ATOM 1115 N N . LYS A 1 142 ? -11.488 17.596 -28.070 1.00 82.62 142 LYS A N 1
ATOM 1116 C CA . LYS A 1 142 ? -11.452 18.442 -26.868 1.00 82.62 142 LYS A CA 1
ATOM 1117 C C . LYS A 1 142 ? -11.645 17.620 -25.591 1.00 82.62 142 LYS A C 1
ATOM 1119 O O . LYS A 1 142 ? -10.885 17.797 -24.639 1.00 82.62 142 LYS A O 1
ATOM 1124 N N . GLU A 1 143 ? -12.619 16.714 -25.575 1.00 83.50 143 GLU A N 1
ATOM 1125 C CA . GLU A 1 143 ? -12.877 15.819 -24.440 1.00 83.50 143 GLU A CA 1
ATOM 1126 C C . GLU A 1 143 ? -11.701 14.872 -24.184 1.00 83.50 143 GLU A C 1
ATOM 1128 O O . GLU A 1 143 ? -11.245 14.751 -23.045 1.00 83.50 143 GLU A O 1
ATOM 1133 N N . ALA A 1 144 ? -11.137 14.275 -25.238 1.00 82.81 144 ALA A N 1
ATOM 1134 C CA . ALA A 1 144 ? -9.958 13.419 -25.133 1.00 82.81 144 ALA A CA 1
ATOM 1135 C C . ALA A 1 144 ? -8.744 14.175 -24.563 1.00 82.81 144 ALA A C 1
ATOM 1137 O O . ALA A 1 144 ? -8.046 13.669 -23.680 1.00 82.81 144 ALA A O 1
ATOM 1138 N N . ARG A 1 145 ? -8.513 15.420 -25.008 1.00 83.56 145 ARG A N 1
ATOM 1139 C CA . ARG A 1 145 ? -7.447 16.277 -24.470 1.00 83.56 145 ARG A CA 1
ATOM 1140 C C . ARG A 1 145 ? -7.674 16.602 -22.993 1.00 83.56 145 ARG A C 1
ATOM 1142 O O . ARG A 1 145 ? -6.740 16.478 -22.202 1.00 83.56 145 ARG A O 1
ATOM 1149 N N . ALA A 1 146 ? -8.900 16.957 -22.607 1.00 86.19 146 ALA A N 1
ATOM 1150 C CA . ALA A 1 146 ? -9.251 17.241 -21.215 1.00 86.19 146 ALA A CA 1
ATOM 1151 C C . ALA A 1 146 ? -9.074 16.009 -20.308 1.00 86.19 146 ALA A C 1
ATOM 1153 O O . ALA A 1 146 ? -8.508 16.118 -19.217 1.00 86.19 146 ALA A O 1
ATOM 1154 N N . ALA A 1 147 ? -9.490 14.825 -20.769 1.00 86.88 147 ALA A N 1
ATOM 1155 C CA . ALA A 1 147 ? -9.298 13.565 -20.052 1.00 86.88 147 ALA A CA 1
ATOM 1156 C C . ALA A 1 147 ? -7.808 13.247 -19.854 1.00 86.88 147 ALA A C 1
ATOM 1158 O O . ALA A 1 147 ? -7.379 12.906 -18.750 1.00 86.88 147 ALA A O 1
ATOM 1159 N N . LYS A 1 148 ? -6.995 13.439 -20.896 1.00 85.75 148 LYS A N 1
ATOM 1160 C CA . LYS A 1 148 ? -5.546 13.239 -20.835 1.00 85.75 148 LYS A CA 1
ATOM 1161 C C . LYS A 1 148 ? -4.866 14.219 -19.876 1.00 85.75 148 LYS A C 1
ATOM 1163 O O . LYS A 1 148 ? -3.995 13.806 -19.110 1.00 85.75 148 LYS A O 1
ATOM 1168 N N . LEU A 1 149 ? -5.276 15.491 -19.880 1.00 86.94 149 LEU A N 1
ATOM 1169 C CA . LEU A 1 149 ? -4.778 16.506 -18.948 1.00 86.94 149 LEU A CA 1
ATOM 1170 C C . LEU A 1 149 ? -5.116 16.138 -17.499 1.00 86.94 149 LEU A C 1
ATOM 1172 O O . LEU A 1 149 ? -4.240 16.164 -16.636 1.00 86.94 149 LEU A O 1
ATOM 1176 N N . LYS A 1 150 ? -6.358 15.706 -17.242 1.00 88.94 150 LYS A N 1
ATOM 1177 C CA . LYS A 1 150 ? -6.790 15.203 -15.931 1.00 88.94 150 LYS A CA 1
ATOM 1178 C C . LYS A 1 150 ? -5.940 14.016 -15.471 1.00 88.94 150 LYS A C 1
ATOM 1180 O O . LYS A 1 150 ? -5.472 14.017 -14.334 1.00 88.94 150 LYS A O 1
ATOM 1185 N N . ALA A 1 151 ? -5.700 13.041 -16.348 1.00 90.12 151 ALA A N 1
ATOM 1186 C CA . ALA A 1 151 ? -4.877 11.875 -16.038 1.00 90.12 151 ALA A CA 1
ATOM 1187 C C . ALA A 1 151 ? -3.416 12.256 -15.742 1.00 90.12 151 ALA A C 1
ATOM 1189 O O . ALA A 1 151 ? -2.818 11.736 -14.804 1.00 90.12 151 ALA A O 1
ATOM 1190 N N . THR A 1 152 ? -2.831 13.192 -16.498 1.00 89.62 152 THR A N 1
ATOM 1191 C CA . THR A 1 152 ? -1.468 13.675 -16.223 1.00 89.62 152 THR A CA 1
ATOM 1192 C C . THR A 1 152 ? -1.393 14.419 -14.900 1.00 89.62 152 THR A C 1
ATOM 1194 O O . THR A 1 152 ? -0.513 14.103 -14.112 1.00 89.62 152 THR A O 1
ATOM 1197 N N . ARG A 1 153 ? -2.337 15.318 -14.593 1.00 90.31 153 ARG A N 1
ATOM 1198 C CA . ARG A 1 153 ? -2.398 15.981 -13.279 1.00 90.31 153 ARG A CA 1
ATOM 1199 C C . ARG A 1 153 ? -2.497 14.969 -12.136 1.00 90.31 153 ARG A C 1
ATOM 1201 O O . ARG A 1 153 ? -1.798 15.119 -11.140 1.00 90.31 153 ARG A O 1
ATOM 1208 N N . MET A 1 154 ? -3.320 13.930 -12.298 1.00 91.31 154 MET A N 1
ATOM 1209 C CA . MET A 1 154 ? -3.452 12.853 -11.314 1.00 91.31 154 MET A CA 1
ATOM 1210 C C . MET A 1 154 ? -2.140 12.082 -11.132 1.00 91.31 154 MET A C 1
ATOM 1212 O O . MET A 1 154 ? -1.752 11.804 -10.004 1.00 91.31 154 MET A O 1
ATOM 1216 N N . LEU A 1 155 ? -1.426 11.773 -12.217 1.00 92.06 155 LEU A N 1
ATOM 1217 C CA . LEU A 1 155 ? -0.121 11.116 -12.141 1.00 92.06 155 LEU A CA 1
ATOM 1218 C C . LEU A 1 155 ? 0.965 12.009 -11.540 1.00 92.06 155 LEU A C 1
ATOM 1220 O O . LEU A 1 155 ? 1.774 11.520 -10.760 1.00 92.06 155 LEU A O 1
ATOM 1224 N N . THR A 1 156 ? 0.985 13.302 -11.864 1.00 90.25 156 THR A N 1
ATOM 1225 C CA . THR A 1 156 ? 1.903 14.270 -11.251 1.00 90.25 156 THR A CA 1
ATOM 1226 C C . THR A 1 156 ? 1.643 14.373 -9.751 1.00 90.25 156 THR A C 1
ATOM 1228 O O . THR A 1 156 ? 2.587 14.315 -8.964 1.00 90.25 156 THR A O 1
ATOM 1231 N N . PHE A 1 157 ? 0.369 14.455 -9.348 1.00 93.44 157 PHE A N 1
ATOM 1232 C CA . PHE A 1 157 ? -0.027 14.401 -7.943 1.00 93.44 157 PHE A CA 1
ATOM 1233 C C . PHE A 1 157 ? 0.423 13.093 -7.293 1.00 93.44 157 PHE A C 1
ATOM 1235 O O . PHE A 1 157 ? 1.086 13.138 -6.267 1.00 93.44 157 PHE A O 1
ATOM 1242 N N . LEU A 1 158 ? 0.124 11.942 -7.901 1.00 93.62 158 LEU A N 1
ATOM 1243 C CA . LEU A 1 158 ? 0.484 10.635 -7.357 1.00 93.62 158 LEU A CA 1
ATOM 1244 C C . LEU A 1 158 ? 2.003 10.484 -7.208 1.00 93.62 158 LEU A C 1
ATOM 1246 O O . LEU A 1 158 ? 2.468 9.995 -6.188 1.00 93.62 158 LEU A O 1
ATOM 1250 N N . HIS A 1 159 ? 2.785 10.946 -8.182 1.00 91.88 159 HIS A N 1
ATOM 1251 C CA . HIS A 1 159 ? 4.244 10.917 -8.115 1.00 91.88 159 HIS A CA 1
ATOM 1252 C C . HIS A 1 159 ? 4.778 11.757 -6.946 1.00 91.88 159 HIS A C 1
ATOM 1254 O O . HIS A 1 159 ? 5.671 11.311 -6.226 1.00 91.88 159 HIS A O 1
ATOM 1260 N N . ALA A 1 160 ? 4.232 12.959 -6.737 1.00 91.75 160 ALA A N 1
ATOM 1261 C CA . ALA A 1 160 ? 4.588 13.800 -5.596 1.00 91.75 160 ALA A CA 1
ATOM 1262 C C . ALA A 1 160 ? 4.128 13.172 -4.268 1.00 91.75 160 ALA A C 1
ATOM 1264 O O . ALA A 1 160 ? 4.912 13.077 -3.329 1.00 91.75 160 ALA A O 1
ATOM 1265 N N . TRP A 1 161 ? 2.890 12.675 -4.219 1.00 93.69 161 TRP A N 1
ATOM 1266 C CA . TRP A 1 161 ? 2.288 12.028 -3.055 1.00 93.69 161 TRP A CA 1
ATOM 1267 C C . TRP A 1 161 ? 3.097 10.817 -2.590 1.00 93.69 161 TRP A C 1
ATOM 1269 O O . TRP A 1 161 ? 3.459 10.729 -1.420 1.00 93.69 161 TRP A O 1
ATOM 1279 N N . LEU A 1 162 ? 3.448 9.911 -3.506 1.00 93.50 162 LEU A N 1
ATOM 1280 C CA . LEU A 1 162 ? 4.267 8.740 -3.196 1.00 93.50 162 LEU A CA 1
ATOM 1281 C C . LEU A 1 162 ? 5.684 9.124 -2.769 1.00 93.50 162 LEU A C 1
ATOM 1283 O O . LEU A 1 162 ? 6.219 8.496 -1.862 1.00 93.50 162 LEU A O 1
ATOM 1287 N N . GLY A 1 163 ? 6.271 10.171 -3.360 1.00 90.81 163 GLY A N 1
ATOM 1288 C CA . GLY A 1 163 ? 7.562 10.705 -2.920 1.00 90.81 163 GLY A CA 1
ATOM 1289 C C . GLY A 1 163 ? 7.527 11.214 -1.475 1.00 90.81 163 GLY A C 1
ATOM 1290 O O . GLY A 1 163 ? 8.428 10.907 -0.694 1.00 90.81 163 GLY A O 1
ATOM 1291 N N . THR A 1 164 ? 6.454 11.917 -1.097 1.00 90.31 164 THR A N 1
ATOM 1292 C CA . THR A 1 164 ? 6.220 12.377 0.280 1.00 90.31 164 THR A CA 1
ATOM 1293 C C . THR A 1 164 ? 6.013 11.200 1.235 1.00 90.31 164 THR A C 1
ATOM 1295 O O . THR A 1 164 ? 6.698 11.104 2.253 1.00 90.31 164 THR A O 1
ATOM 1298 N N . ARG A 1 165 ? 5.124 10.255 0.891 1.00 88.00 165 ARG A N 1
ATOM 1299 C CA . ARG A 1 165 ? 4.812 9.075 1.722 1.00 88.00 165 ARG A CA 1
ATOM 1300 C C . ARG A 1 165 ? 5.994 8.112 1.858 1.00 88.00 165 ARG A C 1
ATOM 1302 O O . ARG A 1 165 ? 6.154 7.483 2.898 1.00 88.00 165 ARG A O 1
ATOM 1309 N N . GLY A 1 166 ? 6.818 8.005 0.820 1.00 80.56 166 GLY A N 1
ATOM 1310 C CA . GLY A 1 166 ? 8.021 7.177 0.773 1.00 80.56 166 GLY A CA 1
ATOM 1311 C C . GLY A 1 166 ? 9.268 7.838 1.359 1.00 80.56 166 GLY A C 1
ATOM 1312 O O . GLY A 1 166 ? 10.332 7.235 1.289 1.00 80.56 166 GLY A O 1
ATOM 1313 N N . ARG A 1 167 ? 9.183 9.056 1.924 1.00 75.25 167 ARG A N 1
ATOM 1314 C CA . ARG A 1 167 ? 10.311 9.733 2.602 1.00 75.25 167 ARG A CA 1
ATOM 1315 C C . ARG A 1 167 ? 11.573 9.893 1.737 1.00 75.25 167 ARG A C 1
ATOM 1317 O O . ARG A 1 167 ? 12.685 9.920 2.254 1.00 75.25 167 ARG A O 1
ATOM 1324 N N . GLY A 1 168 ? 11.411 10.011 0.420 1.00 73.94 168 GLY A N 1
ATOM 1325 C CA . GLY A 1 168 ? 12.535 10.086 -0.518 1.00 73.94 168 GLY A CA 1
ATOM 1326 C C . GLY A 1 168 ? 13.134 8.735 -0.926 1.00 73.94 168 GLY A C 1
ATOM 1327 O O . GLY A 1 168 ? 14.102 8.727 -1.683 1.00 73.94 168 GLY A O 1
ATOM 1328 N N . GLN A 1 169 ? 12.562 7.605 -0.491 1.00 83.12 169 GLN A N 1
ATOM 1329 C CA . GLN A 1 169 ? 12.860 6.308 -1.097 1.00 83.12 169 GLN A CA 1
ATOM 1330 C C . GLN A 1 169 ? 12.457 6.325 -2.572 1.00 83.12 169 GLN A C 1
ATOM 1332 O O . GLN A 1 169 ? 11.378 6.797 -2.947 1.00 83.12 169 GLN A O 1
ATOM 1337 N N . ASP A 1 170 ? 13.335 5.783 -3.411 1.00 89.44 170 ASP A N 1
ATOM 1338 C CA . ASP A 1 170 ? 13.043 5.623 -4.823 1.00 89.44 170 ASP A CA 1
ATOM 1339 C C . ASP A 1 170 ? 11.998 4.516 -5.020 1.00 89.44 170 ASP A C 1
ATOM 1341 O O . ASP A 1 170 ? 12.240 3.341 -4.748 1.00 89.44 170 ASP A O 1
ATOM 1345 N N . PHE A 1 171 ? 10.821 4.895 -5.514 1.00 92.88 171 PHE A N 1
ATOM 1346 C CA . PHE A 1 171 ? 9.744 3.967 -5.845 1.00 92.88 171 PHE A CA 1
ATOM 1347 C C . PHE A 1 171 ? 9.682 3.639 -7.344 1.00 92.88 171 PHE A C 1
ATOM 1349 O O . PHE A 1 171 ? 8.786 2.905 -7.767 1.00 92.88 171 PHE A O 1
ATOM 1356 N N . THR A 1 172 ? 10.599 4.147 -8.176 1.00 92.38 172 THR A N 1
ATOM 1357 C CA . THR A 1 172 ? 10.585 3.930 -9.637 1.00 92.38 172 THR A CA 1
ATOM 1358 C C . THR A 1 172 ? 10.716 2.454 -10.026 1.00 92.38 172 THR A C 1
ATOM 1360 O O . THR A 1 172 ? 10.227 2.047 -11.084 1.00 92.38 172 THR A O 1
ATOM 1363 N N . HIS A 1 173 ? 11.310 1.642 -9.148 1.00 93.06 173 HIS A N 1
ATOM 1364 C CA . HIS A 1 173 ? 11.452 0.191 -9.265 1.00 93.06 173 HIS A CA 1
ATOM 1365 C C . HIS A 1 173 ? 10.338 -0.585 -8.541 1.00 93.06 173 HIS A C 1
ATOM 1367 O O . HIS A 1 173 ? 10.574 -1.651 -7.982 1.00 93.06 173 HIS A O 1
ATOM 1373 N N . THR A 1 174 ? 9.110 -0.068 -8.579 1.00 95.00 174 THR A N 1
ATOM 1374 C CA . THR A 1 174 ? 7.905 -0.724 -8.043 1.00 95.00 174 THR A CA 1
ATOM 1375 C C . THR A 1 174 ? 6.779 -0.720 -9.084 1.00 95.00 174 THR A C 1
ATOM 1377 O O . THR A 1 174 ? 6.817 0.100 -10.013 1.00 95.00 174 THR A O 1
ATOM 1380 N N . PRO A 1 175 ? 5.742 -1.573 -8.951 1.00 96.19 175 PRO A N 1
ATOM 1381 C CA . PRO A 1 175 ? 4.558 -1.519 -9.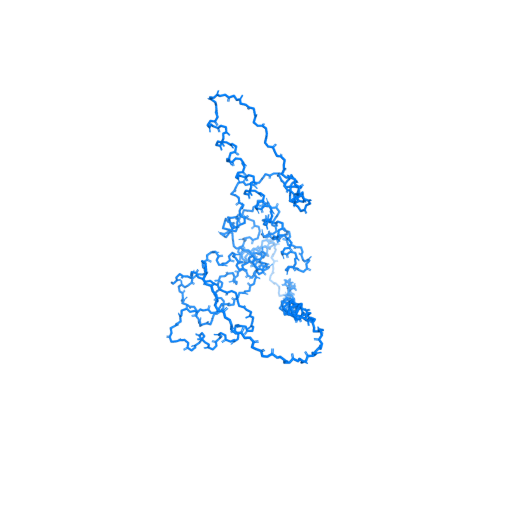812 1.00 96.19 175 PRO A CA 1
ATOM 1382 C C . PRO A 1 175 ? 3.944 -0.120 -9.912 1.00 96.19 175 PRO A C 1
ATOM 1384 O O . PRO A 1 175 ? 3.629 0.348 -11.008 1.00 96.19 175 PRO A O 1
ATOM 1387 N N . MET A 1 176 ? 3.816 0.583 -8.782 1.00 95.62 176 MET A N 1
ATOM 1388 C CA . MET A 1 176 ? 3.253 1.932 -8.769 1.00 95.62 176 MET A CA 1
ATOM 1389 C C . MET A 1 176 ? 4.184 2.955 -9.437 1.00 95.62 176 MET A C 1
ATOM 1391 O O . MET A 1 176 ? 3.718 3.830 -10.165 1.00 95.62 176 MET A O 1
ATOM 1395 N N . GLY A 1 177 ? 5.503 2.801 -9.289 1.00 94.38 177 GLY A N 1
ATOM 1396 C CA . GLY A 1 177 ? 6.485 3.595 -10.034 1.00 94.38 177 GLY A CA 1
ATOM 1397 C C . GLY A 1 177 ? 6.363 3.424 -11.548 1.00 94.38 177 GLY A C 1
ATOM 1398 O O . GLY A 1 177 ? 6.423 4.405 -12.291 1.00 94.38 177 GLY A O 1
ATOM 1399 N N . TYR A 1 178 ? 6.111 2.198 -12.014 1.00 94.94 178 TYR A N 1
ATOM 1400 C CA . TYR A 1 178 ? 5.862 1.922 -13.431 1.00 94.94 178 TYR A CA 1
ATOM 1401 C C . TYR A 1 178 ? 4.572 2.586 -13.925 1.00 94.94 178 TYR A C 1
ATOM 1403 O O . TYR A 1 178 ? 4.575 3.152 -15.019 1.00 94.94 178 TYR A O 1
ATOM 1411 N N . ILE A 1 179 ? 3.506 2.597 -13.115 1.00 93.56 179 ILE A N 1
ATOM 1412 C CA . ILE A 1 179 ? 2.271 3.337 -13.423 1.00 93.56 179 ILE A CA 1
ATOM 1413 C C . ILE A 1 179 ? 2.549 4.841 -13.550 1.00 93.56 179 ILE A C 1
ATOM 1415 O O . ILE A 1 179 ? 2.172 5.440 -14.560 1.00 93.56 179 ILE A O 1
ATOM 1419 N N . CYS A 1 180 ? 3.239 5.448 -12.578 1.00 92.12 180 CYS A N 1
ATOM 1420 C CA . CYS A 1 180 ? 3.580 6.875 -12.602 1.00 92.12 180 CYS A CA 1
ATOM 1421 C C . CYS A 1 180 ? 4.430 7.252 -13.824 1.00 92.12 180 CYS A C 1
ATOM 1423 O O . CYS A 1 180 ? 4.201 8.285 -14.454 1.00 92.12 180 CYS A O 1
ATOM 1425 N N . ALA A 1 181 ? 5.362 6.378 -14.207 1.00 90.31 181 ALA A N 1
ATOM 1426 C CA . ALA A 1 181 ? 6.191 6.539 -15.396 1.00 90.31 181 ALA A CA 1
ATOM 1427 C C . ALA A 1 181 ? 5.477 6.163 -16.711 1.00 90.31 181 ALA A C 1
ATOM 1429 O O . ALA A 1 181 ? 6.094 6.253 -17.771 1.00 90.31 181 ALA A O 1
ATOM 1430 N N . ARG A 1 182 ? 4.204 5.734 -16.662 1.00 89.94 182 ARG A N 1
ATOM 1431 C CA . ARG A 1 182 ? 3.426 5.218 -17.806 1.00 89.94 182 ARG A CA 1
ATOM 1432 C C . ARG A 1 182 ? 4.129 4.072 -18.553 1.00 89.94 182 ARG A C 1
ATOM 1434 O O . ARG A 1 182 ? 3.925 3.890 -19.751 1.00 89.94 182 ARG A O 1
ATOM 1441 N N . LYS A 1 183 ? 4.954 3.290 -17.852 1.00 90.75 183 LYS A N 1
ATOM 1442 C CA . LYS A 1 183 ? 5.611 2.100 -18.401 1.00 90.75 183 LYS A CA 1
ATOM 1443 C C . LYS A 1 183 ? 4.595 0.969 -18.542 1.00 90.75 183 LYS A C 1
ATOM 1445 O O . LYS A 1 183 ? 3.668 0.838 -17.740 1.00 90.75 183 LYS A O 1
ATOM 1450 N N . THR A 1 184 ? 4.789 0.133 -19.553 1.00 89.00 184 THR A N 1
ATOM 1451 C CA . THR A 1 184 ? 4.004 -1.092 -19.713 1.00 89.00 184 THR A CA 1
ATOM 1452 C C . THR A 1 184 ? 4.350 -2.069 -18.600 1.00 89.00 184 THR A C 1
ATOM 1454 O O . THR A 1 184 ? 5.520 -2.253 -18.267 1.00 89.00 184 THR A O 1
ATOM 1457 N N . LEU A 1 185 ? 3.324 -2.697 -18.035 1.00 91.50 185 LEU A N 1
ATOM 1458 C CA . LEU A 1 185 ? 3.459 -3.662 -16.959 1.00 91.50 185 LEU A CA 1
ATOM 1459 C C . LEU A 1 185 ? 2.654 -4.908 -17.337 1.00 91.50 185 LEU A C 1
ATOM 1461 O O . LEU A 1 185 ? 1.464 -4.809 -17.628 1.00 91.50 185 LEU A O 1
ATOM 1465 N N . THR A 1 186 ? 3.327 -6.050 -17.406 1.00 92.88 186 THR A N 1
ATOM 1466 C CA . THR A 1 186 ? 2.755 -7.342 -17.808 1.00 92.88 186 THR A CA 1
ATOM 1467 C C . THR A 1 186 ? 2.666 -8.271 -16.606 1.00 92.88 186 THR A C 1
ATOM 1469 O O . THR A 1 186 ? 3.414 -8.096 -15.647 1.00 92.88 186 THR A O 1
ATOM 1472 N N . GLU A 1 187 ? 1.801 -9.279 -16.676 1.00 93.12 187 GLU A N 1
ATOM 1473 C CA . GLU A 1 187 ? 1.646 -10.292 -15.621 1.00 93.12 187 GLU A CA 1
ATOM 1474 C C . GLU A 1 187 ? 2.969 -11.014 -15.321 1.00 93.12 187 GLU A C 1
ATOM 1476 O O . GLU A 1 187 ? 3.337 -11.176 -14.166 1.00 93.12 187 GLU A O 1
ATOM 1481 N N . ASP A 1 188 ? 3.769 -11.303 -16.355 1.00 92.50 188 ASP A N 1
ATOM 1482 C CA . ASP A 1 188 ? 5.079 -11.965 -16.229 1.00 92.50 188 ASP A CA 1
ATOM 1483 C C . ASP A 1 188 ? 6.181 -11.103 -15.569 1.00 92.50 188 ASP A C 1
ATOM 1485 O O . ASP A 1 188 ? 7.334 -11.539 -15.431 1.00 92.50 188 ASP A O 1
ATOM 1489 N N . HIS A 1 189 ? 5.879 -9.850 -15.208 1.00 92.81 189 HIS A N 1
ATOM 1490 C CA . HIS A 1 189 ? 6.853 -8.959 -14.587 1.00 92.81 189 HIS A CA 1
ATOM 1491 C C . HIS A 1 189 ? 7.281 -9.495 -13.213 1.00 92.81 189 HIS A C 1
ATOM 1493 O O . HIS A 1 189 ? 6.469 -9.996 -12.442 1.00 92.81 189 HIS A O 1
ATOM 1499 N N . ALA A 1 190 ? 8.560 -9.325 -12.853 1.00 92.00 190 ALA A N 1
ATOM 1500 C CA . ALA A 1 190 ? 9.124 -9.852 -11.603 1.00 92.00 190 ALA A CA 1
ATOM 1501 C C . ALA A 1 190 ? 8.379 -9.407 -10.327 1.00 92.00 190 ALA A C 1
ATOM 1503 O O . ALA A 1 190 ? 8.434 -10.107 -9.327 1.00 92.00 190 ALA A O 1
ATOM 1504 N N . PHE A 1 191 ? 7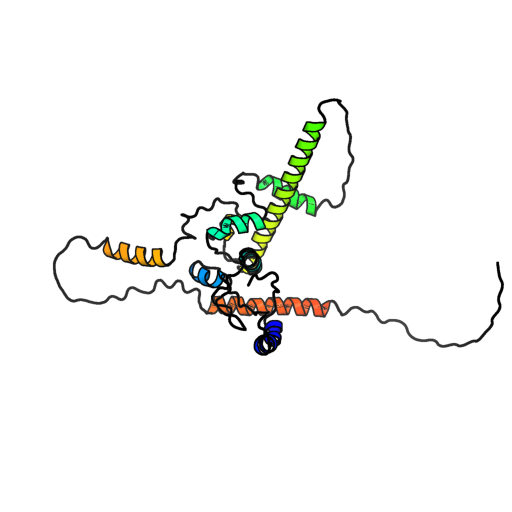.657 -8.284 -10.380 1.00 93.19 191 PHE A N 1
ATOM 1505 C CA . PHE A 1 191 ? 6.883 -7.755 -9.253 1.00 93.19 191 PHE A CA 1
ATOM 1506 C C . PHE A 1 191 ? 5.648 -8.590 -8.891 1.00 93.19 191 PHE A C 1
ATOM 1508 O O . PHE A 1 191 ? 5.150 -8.460 -7.777 1.00 93.19 191 PHE A O 1
ATOM 1515 N N . PHE A 1 192 ? 5.124 -9.381 -9.833 1.00 93.88 192 PHE A N 1
ATOM 1516 C CA . PHE A 1 192 ? 3.875 -10.134 -9.672 1.00 93.88 192 PHE A CA 1
ATOM 1517 C C . PHE A 1 192 ? 4.090 -11.639 -9.542 1.00 93.88 192 PHE A C 1
ATOM 1519 O O . PHE A 1 192 ? 3.131 -12.401 -9.585 1.00 93.88 192 PHE A O 1
ATOM 1526 N N . ARG A 1 193 ? 5.341 -12.076 -9.386 1.00 88.75 193 ARG A N 1
ATOM 1527 C CA . ARG A 1 193 ? 5.629 -13.475 -9.069 1.00 88.75 193 ARG A CA 1
ATOM 1528 C C . ARG A 1 193 ? 5.117 -13.791 -7.670 1.00 88.75 193 ARG A C 1
ATOM 1530 O O . ARG A 1 193 ? 5.187 -12.944 -6.778 1.00 88.75 193 ARG A O 1
ATOM 1537 N N . GLU A 1 194 ? 4.613 -14.996 -7.463 1.00 79.19 194 GLU A N 1
ATOM 1538 C CA . GLU A 1 194 ? 4.240 -15.421 -6.119 1.00 79.19 194 GLU A CA 1
ATOM 1539 C C . GLU A 1 194 ? 5.515 -15.607 -5.285 1.00 79.19 194 GLU A C 1
ATOM 1541 O O . GLU A 1 194 ? 6.558 -16.011 -5.795 1.00 79.19 194 GLU A O 1
ATOM 1546 N N . ILE A 1 195 ? 5.471 -15.259 -3.999 1.00 71.69 195 ILE A N 1
ATOM 1547 C CA . ILE A 1 195 ? 6.659 -15.333 -3.126 1.00 71.69 195 ILE A CA 1
ATOM 1548 C C . ILE A 1 195 ? 7.129 -16.789 -2.990 1.00 71.69 195 ILE A C 1
ATOM 1550 O O . ILE A 1 195 ? 8.332 -17.054 -2.972 1.00 71.69 195 ILE A O 1
ATOM 1554 N N . ASP A 1 196 ? 6.184 -17.730 -3.003 1.00 67.12 196 ASP A N 1
ATOM 1555 C CA . ASP A 1 196 ? 6.448 -19.169 -2.953 1.00 67.12 196 ASP A CA 1
ATOM 1556 C C . ASP A 1 196 ? 7.243 -19.659 -4.182 1.00 67.12 196 ASP A C 1
ATOM 1558 O O . ASP A 1 196 ? 8.025 -20.617 -4.089 1.00 67.12 196 ASP A O 1
ATOM 1562 N N . ASP A 1 197 ? 7.122 -18.976 -5.329 1.00 61.56 197 ASP A N 1
ATOM 1563 C CA . ASP A 1 197 ? 7.922 -19.282 -6.515 1.00 61.56 197 ASP A CA 1
ATOM 1564 C C . ASP A 1 197 ? 9.404 -18.962 -6.288 1.00 61.56 197 ASP A C 1
ATOM 1566 O O . ASP A 1 197 ? 10.271 -19.687 -6.784 1.00 61.56 197 ASP A O 1
ATOM 1570 N N . ASP A 1 198 ? 9.730 -17.903 -5.541 1.00 60.62 198 ASP A N 1
ATOM 1571 C CA . ASP A 1 198 ? 11.121 -17.512 -5.292 1.00 60.62 198 ASP A CA 1
ATOM 1572 C C . ASP A 1 198 ? 11.820 -18.470 -4.318 1.00 60.62 198 ASP A C 1
ATOM 1574 O O . ASP A 1 198 ? 12.969 -18.852 -4.567 1.00 60.62 198 ASP A O 1
ATOM 1578 N N . GLU A 1 199 ? 11.137 -18.958 -3.278 1.00 62.03 199 GLU A N 1
ATOM 1579 C CA . GLU A 1 199 ? 11.678 -20.014 -2.403 1.00 62.03 199 GLU A CA 1
ATOM 1580 C C . GLU A 1 199 ? 11.885 -21.333 -3.169 1.00 62.03 199 GLU A C 1
ATOM 1582 O O . GLU A 1 199 ? 12.932 -21.990 -3.064 1.00 62.03 199 GLU A O 1
ATOM 1587 N N . SER A 1 200 ? 10.933 -21.687 -4.033 1.00 61.03 200 SER A N 1
ATOM 1588 C CA . SER A 1 200 ? 11.017 -22.872 -4.896 1.00 61.03 200 SER A CA 1
ATOM 1589 C C . SER A 1 200 ? 12.136 -22.762 -5.943 1.00 61.03 200 SER A C 1
ATOM 1591 O O . SER A 1 200 ? 12.781 -23.751 -6.304 1.00 61.03 200 SER A O 1
ATOM 1593 N N . ARG A 1 201 ? 12.426 -21.555 -6.441 1.00 60.22 201 ARG A N 1
ATOM 1594 C CA . ARG A 1 201 ? 13.539 -21.321 -7.373 1.00 60.22 201 ARG A CA 1
ATOM 1595 C C . ARG A 1 201 ? 14.885 -21.298 -6.667 1.00 60.22 201 ARG A C 1
ATOM 1597 O O . ARG A 1 201 ? 15.824 -21.887 -7.202 1.00 60.22 201 ARG A O 1
ATOM 1604 N N . ARG A 1 202 ? 14.986 -20.680 -5.485 1.00 62.09 202 ARG A N 1
ATOM 1605 C CA . ARG A 1 202 ? 16.210 -20.693 -4.665 1.00 62.09 202 ARG A CA 1
ATOM 1606 C C . ARG A 1 202 ? 16.614 -22.135 -4.325 1.00 62.09 202 ARG A C 1
ATOM 1608 O O . ARG A 1 202 ? 17.754 -22.518 -4.584 1.00 62.09 202 ARG A O 1
ATOM 1615 N N . SER A 1 203 ? 15.664 -22.972 -3.902 1.00 61.16 203 SER A N 1
ATOM 1616 C CA . SER A 1 203 ? 15.910 -24.403 -3.642 1.00 61.16 203 SER A CA 1
ATOM 1617 C C . SER A 1 203 ? 16.271 -25.204 -4.907 1.00 61.16 203 SER A C 1
ATOM 1619 O O . SER A 1 203 ? 17.160 -26.059 -4.878 1.00 61.16 203 SER A O 1
ATOM 1621 N N . ARG A 1 204 ? 15.661 -24.904 -6.064 1.00 58.41 204 ARG A N 1
ATOM 1622 C CA . ARG A 1 204 ? 15.994 -25.572 -7.337 1.00 58.41 204 ARG A CA 1
ATOM 1623 C C . ARG A 1 204 ? 17.376 -25.194 -7.883 1.00 58.41 204 ARG A C 1
ATOM 1625 O O . ARG A 1 204 ? 18.029 -26.043 -8.490 1.00 58.41 204 ARG A O 1
ATOM 1632 N N . VAL A 1 205 ? 17.833 -23.957 -7.686 1.00 59.25 205 VAL A N 1
ATOM 1633 C CA . VAL A 1 205 ? 19.182 -23.524 -8.101 1.00 59.25 205 VAL A CA 1
ATOM 1634 C C . VAL A 1 205 ? 20.258 -24.205 -7.251 1.00 59.25 205 VAL A C 1
ATOM 1636 O O . VAL A 1 205 ? 21.265 -24.643 -7.807 1.00 59.25 205 VAL A O 1
ATOM 1639 N N . GLN A 1 206 ? 20.014 -24.399 -5.951 1.00 54.44 206 GLN A N 1
ATOM 1640 C CA . GLN A 1 206 ? 20.924 -25.141 -5.068 1.00 54.44 206 GLN A CA 1
ATOM 1641 C C . GLN A 1 206 ? 21.071 -26.618 -5.483 1.00 54.44 206 GLN A C 1
ATOM 1643 O O . GLN A 1 206 ? 22.173 -27.160 -5.454 1.00 54.44 206 GLN A O 1
ATOM 1648 N N . HIS A 1 207 ? 20.002 -27.261 -5.967 1.00 52.25 207 HIS A N 1
ATOM 1649 C CA . HIS A 1 207 ? 20.066 -28.650 -6.442 1.00 52.25 207 HIS A CA 1
ATOM 1650 C C . HIS A 1 207 ? 20.637 -28.827 -7.861 1.00 52.25 207 HIS A C 1
ATOM 1652 O O . HIS A 1 207 ? 21.141 -29.903 -8.182 1.00 52.25 207 HIS A O 1
ATOM 1658 N N . ALA A 1 208 ? 20.588 -27.806 -8.721 1.00 55.09 208 ALA A N 1
ATOM 1659 C CA . ALA A 1 208 ? 21.030 -27.919 -10.116 1.00 55.09 208 ALA A CA 1
ATOM 1660 C C . ALA A 1 208 ? 22.560 -27.849 -10.307 1.00 55.09 208 ALA A C 1
ATOM 1662 O O . ALA A 1 208 ? 23.044 -28.185 -11.386 1.00 55.09 208 ALA A O 1
ATOM 1663 N N . MET A 1 209 ? 23.317 -27.449 -9.279 1.00 57.06 209 MET A N 1
ATOM 1664 C CA . MET A 1 209 ? 24.786 -27.369 -9.324 1.00 57.06 209 MET A CA 1
ATOM 1665 C C . MET A 1 209 ? 25.493 -28.605 -8.740 1.00 57.06 209 MET A C 1
ATOM 1667 O O . MET A 1 209 ? 26.715 -28.701 -8.815 1.00 57.06 209 MET A O 1
ATOM 1671 N N . ALA A 1 210 ? 24.749 -29.580 -8.207 1.00 46.44 210 ALA A N 1
ATOM 1672 C CA . ALA A 1 210 ? 25.294 -30.815 -7.644 1.00 46.44 210 ALA A CA 1
ATOM 1673 C C . ALA A 1 210 ? 25.254 -31.965 -8.671 1.00 46.44 210 ALA A C 1
ATOM 1675 O O . ALA A 1 210 ? 24.522 -32.943 -8.518 1.00 46.44 210 ALA A O 1
ATOM 1676 N N . GLY A 1 211 ? 26.020 -31.824 -9.755 1.00 45.91 211 GLY A N 1
ATOM 1677 C CA . GLY A 1 211 ? 26.286 -32.885 -10.727 1.00 45.91 211 GLY A CA 1
ATOM 1678 C C . GLY A 1 211 ? 27.756 -33.297 -10.673 1.00 45.91 211 GLY A C 1
ATOM 1679 O O . GLY A 1 211 ? 28.625 -32.452 -10.846 1.00 45.91 211 GLY A O 1
ATOM 1680 N N . ASP A 1 212 ? 28.002 -34.593 -10.475 1.00 46.03 212 ASP A N 1
ATOM 1681 C CA . ASP A 1 212 ? 29.307 -35.275 -10.523 1.00 46.03 212 ASP A CA 1
ATOM 1682 C C . ASP A 1 212 ? 30.296 -35.002 -9.372 1.00 46.03 212 ASP A C 1
ATOM 1684 O O . ASP A 1 212 ? 31.195 -34.176 -9.480 1.00 46.03 212 ASP A O 1
ATOM 1688 N N . THR A 1 213 ? 30.216 -35.786 -8.286 1.00 45.94 213 THR A N 1
ATOM 1689 C CA . THR A 1 213 ? 31.308 -36.689 -7.842 1.00 45.94 213 THR A CA 1
ATOM 1690 C C . THR A 1 213 ? 30.942 -37.483 -6.580 1.00 45.94 213 THR A C 1
ATOM 1692 O O . THR A 1 213 ? 30.267 -37.023 -5.667 1.00 45.94 213 THR A O 1
ATOM 1695 N N . SER A 1 214 ? 31.394 -38.732 -6.566 1.00 42.34 214 SER A N 1
ATOM 1696 C CA . SER A 1 214 ? 31.226 -39.760 -5.541 1.00 42.34 214 SER A CA 1
ATOM 1697 C C . SER A 1 214 ? 32.055 -39.521 -4.269 1.00 42.34 214 SER A C 1
ATOM 1699 O O . SER A 1 214 ? 33.271 -39.395 -4.386 1.00 42.34 214 SER A O 1
ATOM 1701 N N . ALA A 1 215 ? 31.439 -39.602 -3.084 1.00 43.00 215 ALA A N 1
ATOM 1702 C CA . ALA A 1 215 ? 31.899 -40.333 -1.881 1.00 43.00 215 ALA A CA 1
ATOM 1703 C C . ALA A 1 215 ? 31.167 -39.821 -0.617 1.00 43.00 215 ALA A C 1
ATOM 1705 O O . ALA A 1 215 ? 30.956 -38.618 -0.493 1.00 43.00 215 ALA A O 1
ATOM 1706 N N . PRO A 1 216 ? 30.795 -40.694 0.342 1.00 37.84 216 PRO A N 1
ATOM 1707 C CA . PRO A 1 216 ? 30.133 -40.279 1.569 1.00 37.84 216 PRO A CA 1
ATOM 1708 C C . PRO A 1 216 ? 31.193 -39.932 2.621 1.00 37.84 216 PRO A C 1
ATOM 1710 O O . PRO A 1 216 ? 31.904 -40.812 3.102 1.00 37.84 216 PRO A O 1
ATOM 1713 N N . ALA A 1 217 ? 31.311 -38.661 2.988 1.00 43.72 217 ALA A N 1
ATOM 1714 C CA . ALA A 1 217 ? 32.125 -38.247 4.121 1.00 43.72 217 ALA A CA 1
ATOM 1715 C C . ALA A 1 217 ? 31.417 -37.121 4.873 1.00 43.72 217 ALA A C 1
ATOM 1717 O O . ALA A 1 217 ? 31.028 -36.110 4.300 1.00 43.72 217 ALA A O 1
ATOM 1718 N N . GLN A 1 218 ? 31.222 -37.373 6.162 1.00 41.16 218 GLN A N 1
ATOM 1719 C CA . GLN A 1 218 ? 30.806 -36.425 7.183 1.00 41.16 218 GLN A CA 1
ATOM 1720 C C . GLN A 1 218 ? 31.647 -35.150 7.076 1.00 41.16 218 GLN A C 1
ATOM 1722 O O . GLN A 1 218 ? 32.866 -35.276 7.098 1.00 41.16 218 GLN A O 1
ATOM 1727 N N . MET A 1 219 ? 31.026 -33.972 7.008 1.00 44.38 219 MET A N 1
ATOM 1728 C CA . MET A 1 219 ? 31.587 -32.713 7.511 1.00 44.38 219 MET A CA 1
ATOM 1729 C C . MET A 1 219 ? 30.555 -31.590 7.381 1.00 44.38 219 MET A C 1
ATOM 1731 O O . MET A 1 219 ? 29.954 -31.407 6.329 1.00 44.38 219 MET A O 1
ATOM 1735 N N . ASP A 1 220 ? 30.361 -30.922 8.515 1.00 42.31 220 ASP A N 1
ATOM 1736 C CA . ASP A 1 220 ? 30.064 -29.505 8.695 1.00 42.31 220 ASP A CA 1
ATOM 1737 C C . ASP A 1 220 ? 28.861 -28.904 7.955 1.00 42.31 220 ASP A C 1
ATOM 1739 O O . ASP A 1 220 ? 28.881 -28.571 6.775 1.00 42.31 220 ASP A O 1
ATOM 1743 N N . VAL A 1 221 ? 27.801 -28.695 8.744 1.00 48.38 221 VAL A N 1
ATOM 1744 C CA . VAL A 1 221 ? 26.727 -27.746 8.453 1.00 48.38 221 VAL A CA 1
ATOM 1745 C C . VAL A 1 221 ? 27.340 -26.347 8.531 1.00 48.38 221 VAL A C 1
ATOM 1747 O O . VAL A 1 221 ? 27.296 -25.703 9.580 1.00 48.38 221 VAL A O 1
ATOM 1750 N N . GLU A 1 222 ? 27.961 -25.893 7.444 1.00 49.47 222 GLU A N 1
ATOM 1751 C CA . GLU A 1 222 ? 28.195 -24.466 7.250 1.00 49.47 222 GLU A CA 1
ATOM 1752 C C . GLU A 1 222 ? 26.829 -23.823 7.004 1.00 49.47 222 GLU A C 1
ATOM 1754 O O . GLU A 1 222 ? 26.137 -24.057 6.014 1.00 49.47 222 GLU A O 1
ATOM 1759 N N . ARG A 1 223 ? 26.383 -23.127 8.046 1.00 47.75 223 ARG A N 1
ATOM 1760 C CA . ARG A 1 223 ? 25.161 -22.346 8.108 1.00 47.75 223 ARG A CA 1
ATOM 1761 C C . ARG A 1 223 ? 25.397 -21.105 7.257 1.00 47.75 223 ARG A C 1
ATOM 1763 O O . ARG A 1 223 ? 25.966 -20.143 7.760 1.00 47.75 223 ARG A O 1
ATOM 1770 N N . ASP A 1 224 ? 25.001 -21.168 5.990 1.00 52.84 224 ASP A N 1
ATOM 1771 C CA . ASP A 1 224 ? 25.016 -19.997 5.118 1.00 52.84 224 ASP A CA 1
ATOM 1772 C C . ASP A 1 224 ? 24.140 -18.901 5.729 1.00 52.84 224 ASP A C 1
ATOM 1774 O O . ASP A 1 224 ? 22.964 -19.096 6.056 1.00 52.84 224 ASP A O 1
ATOM 1778 N N . GLU A 1 225 ? 24.803 -17.774 5.939 1.00 47.31 225 GLU A N 1
ATOM 1779 C CA . GLU A 1 225 ? 24.333 -16.548 6.549 1.00 47.31 225 GLU A CA 1
ATOM 1780 C C . GLU A 1 225 ? 23.202 -15.948 5.695 1.00 47.31 225 GLU A C 1
ATOM 1782 O O . GLU A 1 225 ? 23.420 -15.483 4.580 1.00 47.31 225 GLU A O 1
ATOM 1787 N N . ASP A 1 226 ? 21.974 -16.010 6.212 1.00 45.28 226 ASP A N 1
ATOM 1788 C CA . ASP A 1 226 ? 21.156 -14.819 6.441 1.00 45.28 226 ASP A CA 1
ATOM 1789 C C . ASP A 1 226 ? 21.238 -13.715 5.349 1.00 45.28 226 ASP A C 1
ATOM 1791 O O . ASP A 1 226 ? 21.795 -12.639 5.558 1.00 45.28 226 ASP A O 1
ATOM 1795 N N . ASP A 1 227 ? 20.608 -13.946 4.188 1.00 45.97 227 ASP A N 1
ATOM 1796 C CA . ASP A 1 227 ? 20.167 -12.873 3.273 1.00 45.97 227 ASP A CA 1
ATOM 1797 C C . ASP A 1 227 ? 18.879 -12.256 3.840 1.00 45.97 227 ASP A C 1
ATOM 1799 O O . ASP A 1 227 ? 17.758 -12.508 3.380 1.00 45.97 227 ASP A O 1
ATOM 1803 N N . HIS A 1 228 ? 19.062 -11.512 4.929 1.00 48.59 228 HIS A N 1
ATOM 1804 C CA . HIS A 1 228 ? 18.042 -10.704 5.571 1.00 48.59 228 HIS A CA 1
ATOM 1805 C C . HIS A 1 228 ? 17.654 -9.555 4.643 1.00 48.59 228 HIS A C 1
ATOM 1807 O O . HIS A 1 228 ? 18.362 -8.557 4.520 1.00 48.59 228 HIS A O 1
ATOM 1813 N N . SER A 1 229 ? 16.469 -9.637 4.038 1.00 47.94 229 SER A N 1
ATOM 1814 C CA . SER A 1 229 ? 15.728 -8.417 3.712 1.00 47.94 229 SER A CA 1
ATOM 1815 C C . SER A 1 229 ? 15.112 -7.878 5.011 1.00 47.94 229 SER A C 1
ATOM 1817 O O . SER A 1 229 ? 13.885 -7.857 5.145 1.00 47.94 229 SER A O 1
ATOM 1819 N N . ASP A 1 230 ? 15.960 -7.534 5.980 1.00 51.81 230 ASP A N 1
ATOM 1820 C CA . ASP A 1 230 ? 15.578 -6.770 7.160 1.00 51.81 230 ASP A CA 1
ATOM 1821 C C . ASP A 1 230 ? 15.275 -5.357 6.658 1.00 51.81 230 ASP A C 1
ATOM 1823 O O . ASP A 1 230 ? 16.142 -4.501 6.522 1.00 51.81 230 ASP A O 1
ATOM 1827 N N . ILE A 1 231 ? 14.015 -5.124 6.294 1.00 53.56 231 ILE A N 1
ATOM 1828 C CA . ILE A 1 231 ? 13.442 -3.838 6.666 1.00 53.56 231 ILE A CA 1
ATOM 1829 C C . ILE A 1 231 ? 13.321 -3.958 8.173 1.00 53.56 231 ILE A C 1
ATOM 1831 O O . ILE A 1 231 ? 12.475 -4.712 8.661 1.00 53.56 231 ILE A O 1
ATOM 1835 N N . ASP A 1 232 ? 14.249 -3.309 8.868 1.00 51.53 232 ASP A N 1
ATOM 1836 C CA . ASP A 1 232 ? 14.322 -3.285 10.318 1.00 51.53 232 ASP A CA 1
ATOM 1837 C C . ASP A 1 232 ? 12.907 -3.035 10.868 1.00 51.53 232 ASP A C 1
ATOM 1839 O O . ASP A 1 232 ? 12.184 -2.172 10.359 1.00 51.53 232 ASP A O 1
ATOM 1843 N N . GLU A 1 233 ? 12.476 -3.749 11.914 1.00 56.38 233 GLU A N 1
ATOM 1844 C CA . GLU A 1 233 ? 11.234 -3.398 12.633 1.00 56.38 233 GLU A CA 1
ATOM 1845 C C . GLU A 1 233 ? 11.230 -1.900 13.027 1.00 56.38 233 GLU A C 1
ATOM 1847 O O . GLU A 1 233 ? 10.173 -1.272 13.109 1.00 56.38 233 GLU A O 1
ATOM 1852 N N . GLU A 1 234 ? 12.424 -1.309 13.154 1.00 56.03 234 GLU A N 1
ATOM 1853 C CA . GLU A 1 234 ? 12.688 0.119 13.326 1.00 56.03 234 GLU A CA 1
ATOM 1854 C C . GLU A 1 234 ? 12.196 0.998 12.153 1.00 56.03 234 GLU A C 1
ATOM 1856 O O . GLU A 1 234 ? 11.718 2.106 12.391 1.00 56.03 234 GLU A O 1
ATOM 1861 N N . GLU A 1 235 ? 12.221 0.536 10.895 1.00 56.59 235 GLU A N 1
ATOM 1862 C CA . GLU A 1 235 ? 11.704 1.294 9.740 1.00 56.59 235 GLU A CA 1
ATOM 1863 C C . GLU A 1 235 ? 10.163 1.335 9.725 1.00 56.59 235 GLU A C 1
ATOM 1865 O O . GLU A 1 235 ? 9.566 2.371 9.400 1.00 56.59 235 GLU A O 1
ATOM 1870 N N . LEU A 1 236 ? 9.499 0.237 10.109 1.00 54.66 236 LEU A N 1
ATOM 1871 C CA . LEU A 1 236 ? 8.039 0.206 10.261 1.00 54.66 236 LEU A CA 1
ATOM 1872 C C . LEU A 1 236 ? 7.582 1.085 11.435 1.00 54.66 236 LEU A C 1
ATOM 1874 O O . LEU A 1 236 ? 6.635 1.862 11.273 1.00 54.66 236 LEU A O 1
ATOM 1878 N N . ASP A 1 237 ? 8.281 1.014 12.573 1.00 62.34 237 ASP A N 1
ATOM 1879 C CA . ASP A 1 237 ? 8.022 1.862 13.744 1.00 62.34 237 ASP A CA 1
ATOM 1880 C C . ASP A 1 237 ? 8.256 3.346 13.426 1.00 62.34 237 ASP A C 1
ATOM 1882 O O . ASP A 1 237 ? 7.422 4.202 13.740 1.00 62.34 237 ASP A O 1
ATOM 1886 N N . ALA A 1 238 ? 9.320 3.657 12.674 1.00 55.66 238 ALA A N 1
ATOM 1887 C CA . ALA A 1 238 ? 9.564 5.004 12.182 1.00 55.66 238 ALA A CA 1
ATOM 1888 C C . ALA A 1 238 ? 8.365 5.508 11.365 1.00 55.66 238 ALA A C 1
ATOM 1890 O O . ALA A 1 238 ? 7.798 6.554 11.686 1.00 55.66 238 ALA A O 1
ATOM 1891 N N . ARG A 1 239 ? 7.897 4.768 10.350 1.00 56.69 239 ARG A N 1
ATOM 1892 C CA . ARG A 1 239 ? 6.746 5.210 9.537 1.00 56.69 239 ARG A CA 1
ATOM 1893 C C . ARG A 1 239 ? 5.487 5.491 10.367 1.00 56.69 239 ARG A C 1
ATOM 1895 O O . ARG A 1 239 ? 4.773 6.452 10.064 1.00 56.69 239 ARG A O 1
ATOM 1902 N N . HIS A 1 240 ? 5.229 4.702 11.409 1.00 60.62 240 HIS A N 1
ATOM 1903 C CA . HIS A 1 240 ? 4.132 4.948 12.347 1.00 60.62 240 HIS A CA 1
ATOM 1904 C C . HIS A 1 240 ? 4.330 6.248 13.134 1.00 60.62 240 HIS A C 1
ATOM 1906 O O . HIS A 1 240 ? 3.469 7.129 13.077 1.00 60.62 240 HIS A O 1
ATOM 1912 N N . ARG A 1 241 ? 5.491 6.422 13.777 1.00 62.75 241 ARG A N 1
ATOM 1913 C CA . ARG A 1 241 ? 5.815 7.618 14.575 1.00 62.75 241 ARG A CA 1
ATOM 1914 C C . ARG A 1 241 ? 5.723 8.912 13.767 1.00 62.75 241 ARG A C 1
ATOM 1916 O O . ARG A 1 241 ? 5.355 9.970 14.265 1.00 62.75 241 ARG A O 1
ATOM 1923 N N . LEU A 1 242 ? 6.047 8.821 12.486 1.00 53.78 242 LEU A N 1
ATOM 1924 C CA . LEU A 1 242 ? 6.001 9.942 11.568 1.00 53.78 242 LEU A CA 1
ATOM 1925 C C . LEU A 1 242 ? 4.588 10.340 11.125 1.00 53.78 242 LEU A C 1
ATOM 1927 O O . LEU A 1 242 ? 4.353 11.517 10.855 1.00 53.78 242 LEU A O 1
ATOM 1931 N N . THR A 1 243 ? 3.658 9.385 11.074 1.00 64.06 243 THR A N 1
ATOM 1932 C CA . THR A 1 243 ? 2.239 9.683 10.826 1.00 64.06 243 THR A CA 1
ATOM 1933 C C . THR A 1 243 ? 1.655 10.479 12.000 1.00 64.06 243 THR A C 1
ATOM 1935 O O . THR A 1 243 ? 0.867 11.399 11.796 1.00 64.06 243 THR A O 1
ATOM 1938 N N . GLU A 1 244 ? 2.111 10.192 13.221 1.00 68.62 244 GLU A N 1
ATOM 1939 C CA . GLU A 1 244 ? 1.756 10.944 14.429 1.00 68.62 244 GLU A CA 1
ATOM 1940 C C . GLU A 1 244 ? 2.336 12.375 14.425 1.00 68.62 244 GLU A C 1
ATOM 1942 O O . GLU A 1 244 ? 1.632 13.329 14.758 1.00 68.62 244 GLU A O 1
ATOM 1947 N N . GLU A 1 245 ? 3.588 12.572 13.989 1.00 69.19 245 GLU A N 1
ATOM 1948 C CA . GLU A 1 245 ? 4.182 13.918 13.854 1.00 69.19 245 GLU A CA 1
ATOM 1949 C C . GL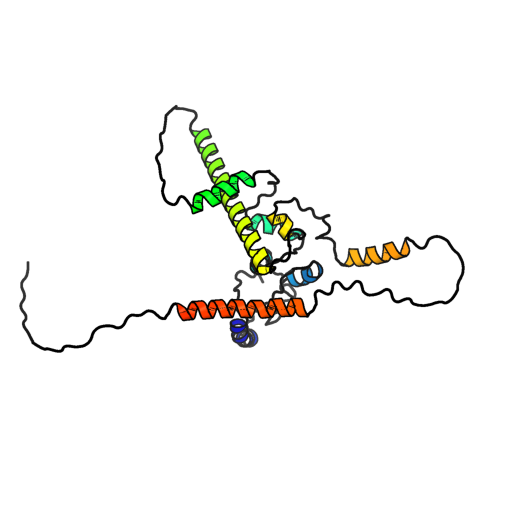U A 1 245 ? 3.488 14.779 12.779 1.00 69.19 245 GLU A C 1
ATOM 1951 O O . GLU A 1 245 ? 3.308 15.981 12.980 1.00 69.19 245 GLU A O 1
ATOM 1956 N N . GLU A 1 246 ? 3.053 14.190 11.659 1.00 64.94 246 GLU A N 1
ATOM 1957 C CA . GLU A 1 246 ? 2.300 14.901 10.609 1.00 64.94 246 GLU A CA 1
ATOM 1958 C C . GLU A 1 246 ? 0.918 15.367 11.111 1.00 64.94 246 GLU A C 1
ATOM 1960 O O . GLU A 1 246 ? 0.499 16.500 10.842 1.00 64.94 246 GLU A O 1
ATOM 1965 N N . LEU A 1 247 ? 0.241 14.535 11.911 1.00 64.69 247 LEU A N 1
ATOM 1966 C CA . LEU A 1 247 ? -1.006 14.895 12.597 1.00 64.69 247 LEU A CA 1
ATOM 1967 C C . LEU A 1 247 ? -0.787 16.013 13.627 1.00 64.69 247 LEU A C 1
ATOM 1969 O O . LEU A 1 247 ? -1.586 16.952 13.699 1.00 64.69 247 LEU A O 1
ATOM 1973 N N . ARG A 1 248 ? 0.321 15.967 14.380 1.00 74.56 248 ARG A N 1
ATOM 1974 C CA . ARG A 1 248 ? 0.702 17.028 15.326 1.00 74.56 248 ARG A CA 1
ATOM 1975 C C . ARG A 1 248 ? 0.925 18.367 14.633 1.00 74.56 248 ARG A C 1
ATOM 1977 O O . ARG A 1 248 ? 0.318 19.352 15.041 1.00 74.56 248 ARG A O 1
ATOM 1984 N N . LEU A 1 249 ? 1.714 18.398 13.559 1.00 72.06 249 LEU A N 1
ATOM 1985 C CA . LEU A 1 249 ? 1.974 19.622 12.791 1.00 72.06 249 LEU A CA 1
ATOM 1986 C C . LEU A 1 249 ? 0.689 20.201 12.184 1.00 72.06 249 LEU A C 1
ATOM 1988 O O . LEU A 1 249 ? 0.489 21.415 12.199 1.00 72.06 249 LEU A O 1
ATOM 1992 N N . SER A 1 250 ? -0.211 19.339 11.700 1.00 65.12 250 SER A N 1
ATOM 1993 C CA . SER A 1 250 ? -1.517 19.768 11.185 1.00 65.12 250 SER A CA 1
ATOM 1994 C C . SER A 1 250 ? -2.378 20.394 12.292 1.00 65.12 250 SER A C 1
ATOM 1996 O O . SER A 1 250 ? -2.978 21.447 12.081 1.00 65.12 250 SER A O 1
ATOM 1998 N N . THR A 1 251 ? -2.366 19.812 13.494 1.00 71.12 251 THR A N 1
ATOM 1999 C CA . THR A 1 251 ? -3.097 20.322 14.668 1.00 71.12 251 THR A CA 1
ATOM 2000 C C . THR A 1 251 ? -2.527 21.653 15.169 1.00 71.12 251 THR A C 1
ATOM 2002 O O . THR A 1 251 ? -3.281 22.582 15.446 1.00 71.12 251 THR A O 1
ATOM 2005 N N . GLU A 1 252 ? -1.200 21.786 15.230 1.00 71.69 252 GLU A N 1
ATOM 2006 C CA . GLU A 1 252 ? -0.521 23.036 15.602 1.00 71.69 252 GLU A CA 1
ATOM 2007 C C . GLU A 1 252 ? -0.774 24.149 14.575 1.00 71.69 252 GLU A C 1
ATOM 2009 O O . GLU A 1 252 ? -0.944 25.309 14.948 1.00 71.69 252 GLU A O 1
ATOM 2014 N N . SER A 1 253 ? -0.852 23.812 13.283 1.00 64.62 253 SER A N 1
ATOM 2015 C CA . SER A 1 253 ? -1.189 24.786 12.240 1.00 64.62 253 SER A CA 1
ATOM 2016 C C . SER A 1 253 ? -2.644 25.260 12.317 1.00 64.62 253 SER A C 1
ATOM 2018 O O . SER A 1 253 ? -2.896 26.442 12.111 1.00 64.62 253 SER A O 1
ATOM 2020 N N . ALA A 1 254 ? -3.580 24.379 12.691 1.00 65.94 254 ALA A N 1
ATOM 2021 C CA . ALA A 1 254 ? -4.986 24.730 12.877 1.00 65.94 254 ALA A CA 1
ATOM 2022 C C . ALA A 1 254 ? -5.216 25.572 14.147 1.00 65.94 254 ALA A C 1
ATOM 2024 O O . ALA A 1 254 ? -6.027 26.491 14.139 1.00 65.94 254 ALA A O 1
ATOM 2025 N N . ALA A 1 255 ? -4.468 25.311 15.225 1.00 62.53 255 ALA A N 1
ATOM 2026 C CA . ALA A 1 255 ? -4.571 26.075 16.470 1.00 62.53 255 ALA A CA 1
ATOM 2027 C C . ALA A 1 255 ? -4.036 27.516 16.356 1.00 62.53 255 ALA A C 1
ATOM 2029 O O . ALA A 1 255 ? -4.444 28.386 17.122 1.00 62.53 255 ALA A O 1
ATOM 2030 N N . ASN A 1 256 ? -3.135 27.778 15.405 1.00 59.19 256 ASN A N 1
ATOM 2031 C CA . ASN A 1 256 ? -2.550 29.103 15.192 1.00 59.19 256 ASN A CA 1
ATOM 2032 C C . ASN A 1 256 ? -3.379 30.009 14.256 1.00 59.19 256 ASN A C 1
ATOM 2034 O O . ASN A 1 256 ? -3.065 31.194 14.160 1.00 59.19 256 ASN A O 1
ATOM 2038 N N . ASP A 1 257 ? -4.419 29.487 13.593 1.00 57.53 257 ASP A N 1
ATOM 2039 C CA . ASP A 1 257 ? -5.289 30.246 12.671 1.00 57.53 257 ASP A CA 1
ATOM 2040 C C . ASP A 1 257 ? -6.568 30.792 13.355 1.00 57.53 257 ASP A C 1
ATOM 2042 O O . ASP A 1 257 ? -7.267 31.641 12.815 1.00 57.53 257 ASP A O 1
ATOM 2046 N N . GLU A 1 258 ? -6.850 30.381 14.597 1.00 54.69 258 GLU A N 1
ATOM 2047 C CA . GLU A 1 258 ? -8.034 30.793 15.383 1.00 54.69 258 GLU A CA 1
ATOM 2048 C C . GLU A 1 258 ? -7.764 32.016 16.301 1.00 54.69 258 GLU A C 1
ATOM 2050 O O . GLU A 1 258 ? -8.497 32.276 17.254 1.00 54.69 258 GLU A O 1
ATOM 2055 N N . GLY A 1 259 ? -6.690 32.778 16.051 1.00 46.41 259 GLY A N 1
ATOM 2056 C CA . GLY A 1 259 ? -6.120 33.733 17.017 1.00 46.41 259 GLY A CA 1
ATOM 2057 C C . GLY A 1 259 ? -6.133 35.225 16.660 1.00 46.41 259 GLY A C 1
ATOM 2058 O O . GLY A 1 259 ? -5.468 35.986 17.360 1.00 46.41 259 GLY A O 1
ATOM 2059 N N . SER A 1 260 ? -6.828 35.676 15.607 1.00 46.41 260 SER A N 1
ATOM 2060 C CA . SER A 1 260 ? -6.872 37.108 15.236 1.00 46.41 260 SER A CA 1
ATOM 2061 C C . SER A 1 260 ? -8.302 37.655 15.157 1.00 46.41 260 SER A C 1
ATOM 2063 O O . SER A 1 260 ? -8.852 37.882 14.079 1.00 46.41 260 SER A O 1
ATOM 2065 N N . GLY A 1 261 ? -8.916 37.841 16.324 1.00 44.69 261 GLY A N 1
ATOM 2066 C CA . GLY A 1 261 ? -10.112 38.661 16.506 1.00 44.69 261 GLY A CA 1
ATOM 2067 C C . GLY A 1 261 ? -9.727 39.923 17.268 1.00 44.69 261 GLY A C 1
ATOM 2068 O O . GLY A 1 261 ? -9.606 39.873 18.488 1.00 44.69 261 GLY A O 1
ATOM 2069 N N . ASP A 1 262 ? -9.485 41.013 16.542 1.00 49.12 262 ASP A N 1
ATOM 2070 C CA . ASP A 1 262 ? -9.122 42.321 17.092 1.00 49.12 262 ASP A CA 1
ATOM 2071 C C . ASP A 1 262 ? -10.275 42.890 17.945 1.00 49.12 262 ASP A C 1
ATOM 2073 O O . ASP A 1 262 ? -11.347 43.223 17.432 1.00 49.12 262 ASP A O 1
ATOM 2077 N N . GLU A 1 263 ? -10.047 42.998 19.256 1.00 44.78 263 GLU A N 1
ATOM 2078 C CA . GLU A 1 263 ? -10.837 43.806 20.187 1.00 44.78 263 GLU A CA 1
ATOM 2079 C C . GLU A 1 263 ? -10.187 45.189 20.299 1.00 44.78 263 GLU A C 1
ATOM 2081 O O . GLU A 1 263 ? -9.112 45.312 20.875 1.00 44.78 263 GLU A O 1
ATOM 2086 N N . ASP A 1 264 ? -10.852 46.229 19.795 1.00 52.81 264 ASP A N 1
ATOM 2087 C CA . ASP A 1 264 ? -10.533 47.625 20.103 1.00 52.81 264 ASP A CA 1
ATOM 2088 C C . ASP A 1 264 ? -11.834 48.443 20.196 1.00 52.81 264 ASP A C 1
ATOM 2090 O O . ASP A 1 264 ? -12.604 48.511 19.234 1.00 52.81 264 ASP A O 1
ATOM 2094 N N . GLY A 1 265 ? -12.043 49.130 21.327 1.00 49.22 265 GLY A N 1
ATOM 2095 C CA . GLY A 1 265 ? -12.828 50.372 21.364 1.00 49.22 265 GLY A CA 1
ATOM 2096 C C . GLY A 1 265 ? -13.914 50.476 22.436 1.00 49.22 265 GLY A C 1
ATOM 2097 O O . GLY A 1 265 ? -15.054 50.083 22.214 1.00 49.22 265 GLY A O 1
ATOM 2098 N N . GLU A 1 266 ? -13.536 51.080 23.560 1.00 47.38 266 GLU A N 1
ATOM 2099 C CA . GLU A 1 266 ? -14.301 51.384 24.774 1.00 47.38 266 GLU A CA 1
ATOM 2100 C C . GLU A 1 266 ? -15.515 52.332 24.602 1.00 47.38 266 GLU A C 1
ATOM 2102 O O . GLU A 1 266 ? -15.528 53.230 23.763 1.00 47.38 266 GLU A O 1
ATOM 2107 N N . GLU A 1 267 ? -16.508 52.066 25.462 1.00 44.62 267 GLU A N 1
ATOM 2108 C CA . GLU A 1 267 ? -17.442 52.927 26.219 1.00 44.62 267 GLU A CA 1
ATOM 2109 C C . GLU A 1 267 ? -17.745 54.372 25.758 1.00 44.62 267 GLU A C 1
ATOM 2111 O O . GLU A 1 267 ? -16.867 55.222 25.695 1.00 44.62 267 GLU A O 1
ATOM 2116 N N . ASP A 1 268 ? -19.043 54.677 25.598 1.00 53.94 268 ASP A N 1
ATOM 2117 C CA . ASP A 1 268 ? -19.691 55.797 26.307 1.00 53.94 268 ASP A CA 1
ATOM 2118 C C . ASP A 1 268 ? -21.234 55.693 26.232 1.00 53.94 268 ASP A C 1
ATOM 2120 O O . ASP A 1 268 ? -21.852 55.675 25.162 1.00 53.94 268 ASP A O 1
ATOM 2124 N N . ASP A 1 269 ? -21.851 55.613 27.413 1.00 43.97 269 ASP A N 1
ATOM 2125 C CA . ASP A 1 269 ? -23.285 55.753 27.676 1.00 43.97 269 ASP A CA 1
ATOM 2126 C C . ASP A 1 269 ? -23.747 57.197 27.402 1.00 43.97 269 ASP A C 1
ATOM 2128 O O . ASP A 1 269 ? -23.166 58.127 27.946 1.00 43.97 269 ASP A O 1
ATOM 2132 N N . GLU A 1 270 ? -24.870 57.406 26.701 1.00 55.47 270 GLU A N 1
ATOM 2133 C CA . GLU A 1 270 ? -25.920 58.298 27.225 1.00 55.47 270 GLU A CA 1
ATOM 2134 C C . GLU A 1 270 ? -27.276 58.190 26.494 1.00 55.47 270 GLU A C 1
ATOM 2136 O O . GLU A 1 270 ? -27.458 58.335 25.287 1.00 55.47 270 GLU A O 1
ATOM 2141 N N . GLN A 1 271 ? -28.259 57.949 27.345 1.00 44.47 271 GLN A N 1
ATOM 2142 C CA . GLN A 1 271 ? -29.708 57.918 27.229 1.00 44.47 271 GLN A CA 1
ATOM 2143 C C . GLN A 1 271 ? -30.365 59.163 26.592 1.00 44.47 271 GLN A C 1
ATOM 2145 O O . GLN A 1 271 ? -30.083 60.274 27.018 1.00 44.47 271 GLN A O 1
ATOM 2150 N N . CYS A 1 272 ? -31.387 58.986 25.728 1.00 45.44 272 CYS A N 1
ATOM 2151 C CA . CYS A 1 272 ? -32.690 59.686 25.845 1.00 45.44 272 CYS A CA 1
ATOM 2152 C C . CYS A 1 272 ? -33.774 59.270 24.816 1.00 45.44 272 CYS A C 1
ATOM 2154 O O . CYS A 1 272 ? -33.712 59.565 23.631 1.00 45.44 272 CYS A O 1
ATOM 2156 N N . LYS A 1 273 ? -34.814 58.622 25.361 1.00 48.91 273 LYS A N 1
ATOM 2157 C CA . LYS A 1 273 ? -36.274 58.700 25.119 1.00 48.91 273 LYS A CA 1
ATOM 2158 C C . LYS A 1 273 ? -36.863 59.382 23.862 1.00 48.91 273 LYS A C 1
ATOM 2160 O O . LYS A 1 273 ? -36.733 60.585 23.690 1.00 48.91 273 LYS A O 1
ATOM 2165 N N . SER A 1 274 ? -37.824 58.636 23.283 1.00 48.72 274 SER A N 1
ATOM 2166 C CA . SER A 1 274 ? -39.146 59.043 22.732 1.00 48.72 274 SER A CA 1
ATOM 2167 C C . SER A 1 274 ? -39.133 59.996 21.524 1.00 48.72 274 SER A C 1
ATOM 2169 O O . SER A 1 274 ? -38.437 60.992 21.530 1.00 48.72 274 SER A O 1
ATOM 2171 N N . VAL A 1 275 ? -39.882 59.778 20.440 1.00 53.44 275 VAL A N 1
ATOM 2172 C CA . VAL A 1 275 ? -41.351 59.759 20.365 1.00 53.44 275 VAL A CA 1
ATOM 2173 C C . VAL A 1 275 ? -41.825 59.179 19.021 1.00 53.44 275 VAL A C 1
ATOM 2175 O O . VAL A 1 275 ? -41.215 59.376 17.977 1.00 53.44 275 VAL A O 1
ATOM 2178 N N . SER A 1 276 ? -42.972 58.512 19.086 1.00 48.62 276 SER A N 1
ATOM 2179 C CA . SER A 1 276 ? -43.870 58.084 18.009 1.00 48.62 276 SER A CA 1
ATOM 2180 C C . SER A 1 276 ? -44.341 59.212 17.082 1.00 48.62 276 SER A C 1
ATOM 2182 O O . SER A 1 276 ? -44.692 60.277 17.588 1.00 48.62 276 SER A O 1
ATOM 2184 N N . SER A 1 277 ? -44.542 58.938 15.787 1.00 57.28 277 SER A N 1
ATOM 2185 C CA . SER A 1 277 ? -45.841 59.140 15.099 1.00 57.28 277 SER A CA 1
ATOM 2186 C C . SER A 1 277 ? -45.835 58.655 13.640 1.00 57.28 277 SER A C 1
ATOM 2188 O O . SER A 1 277 ? -44.877 58.843 12.898 1.00 57.28 277 SER A O 1
ATOM 2190 N N . ASP A 1 278 ? -46.957 58.034 13.276 1.00 48.72 278 ASP A N 1
ATOM 2191 C CA . ASP A 1 278 ? -47.393 57.585 11.954 1.00 48.72 278 ASP A CA 1
ATOM 2192 C C . ASP A 1 278 ? -47.345 58.655 10.849 1.00 48.72 278 ASP A C 1
ATOM 2194 O O . ASP A 1 278 ? -47.680 59.816 11.089 1.00 48.72 278 ASP A O 1
ATOM 2198 N N . SER A 1 279 ? -47.175 58.222 9.592 1.00 60.47 279 SER A N 1
ATOM 2199 C CA . SER A 1 279 ? -48.199 58.470 8.559 1.00 60.47 279 SER A CA 1
ATOM 2200 C C . SER A 1 279 ? -47.975 57.700 7.257 1.00 60.47 279 SER A C 1
ATOM 2202 O O . SER A 1 279 ? -46.874 57.615 6.725 1.00 60.47 279 SER A O 1
ATOM 2204 N N . LYS A 1 280 ? -49.104 57.183 6.764 1.00 50.78 280 LYS A N 1
ATOM 2205 C CA . LYS A 1 280 ? -49.366 56.533 5.477 1.00 50.78 280 LYS A CA 1
ATOM 2206 C C . LYS A 1 280 ? -48.898 57.332 4.255 1.00 50.78 280 LYS A C 1
ATOM 2208 O O . LYS A 1 280 ? -49.151 58.533 4.170 1.00 50.78 280 LYS A O 1
ATOM 2213 N N . GLY A 1 281 ? -48.429 56.580 3.263 1.00 57.72 281 GLY A N 1
ATOM 2214 C CA . GLY A 1 281 ? -48.504 56.840 1.825 1.00 57.72 281 GLY A CA 1
ATOM 2215 C C . GLY A 1 281 ? -48.602 55.500 1.117 1.00 57.72 281 GLY A C 1
ATOM 2216 O O . GLY A 1 281 ? -47.734 54.655 1.420 1.00 57.72 281 GLY A O 1
#

Radius of gyration: 30.47 Å; chains: 1; bounding box: 82×100×73 Å